Protein AF-A0ABD2H3G9-F1 (afdb_monomer)

Organism: Pagothenia borchgrevinki (NCBI:txid8213)

Sequence (251 aa):
MFLFGANADDAYHSEEEPPPFHENQEFDFGLDNKSIRRAFIRKVFLVLTAQLMVTFAFVAVFTFVKEVKVFVMVNTWTYLVSYVIFFVSLCVISCCGSVRRRHPWNLVALSVLTLSMSYMVGMIASFHDTDTVVMAVGITAVVCFTVVIFSMQTKYDFTSCYGVLFVCLIVLLIFGILCIFIRDRILHIVYAGLGALLFTCFLAVDTQLLLGNKELSLSPEEYIFAALNLYMDIINIFLYILAIIGRARGS

Secondary structure (DSSP, 8-state):
----------------PPPP-THHHHHHHHHHHHHHHHHHHHHHHHHHHHHHHHHHHHHHHHHH-HHHHHHHHH-THHHHHHHHHHHHHHHHHHH-HHHHHSTTHHHHHHHHHHHHHHHHHHHHHHTS-HHHHHHHHHHHHHHHHHHHHHHHH--S--GGGHHHHHHHHHHHHHHHHHHHH---HHHHHHHHHHHHHHHHHHHHHHHHHHHT-SSS---GGGHHHHHHHHHHHHHHHHHHHHHHHHHHHT-

Mean predicted aligned error: 8.1 Å

Nearest PDB structures (foldseek):
  4pgr-assembly1_A  TM=7.492E-01  e=1.504E-06  Bacillus subtilis subsp. subtilis str. 168
  6nq8-assembly2_B  TM=8.151E-01  e=6.913E-06  Bacillus subtilis subsp. subtilis str. 168
  6nq9-assembly3_C  TM=7.962E-01  e=1.296E-05  Bacillus subtilis subsp. subtilis str. 168
  4pgw-assembly1_A  TM=7.927E-01  e=1.855E-05  Bacillus subtilis subsp. subtilis str. 168
  1dow-assembly1_A  TM=2.367E-01  e=6.052E+00  Mus musculus

Structure (mmCIF, N/CA/C/O backbone):
data_AF-A0ABD2H3G9-F1
#
_entry.id   AF-A0ABD2H3G9-F1
#
loop_
_atom_site.group_PDB
_atom_site.id
_atom_site.type_symbol
_atom_site.label_atom_id
_atom_site.label_alt_id
_atom_site.label_comp_id
_atom_site.label_asym_id
_atom_site.label_entity_id
_atom_site.label_seq_id
_atom_site.pdbx_PDB_ins_code
_atom_site.Cartn_x
_atom_site.Cartn_y
_atom_site.Cartn_z
_atom_site.occupancy
_atom_site.B_iso_or_equiv
_atom_site.auth_seq_id
_atom_site.auth_comp_id
_atom_site.auth_asym_id
_atom_site.auth_atom_id
_atom_site.pdbx_PDB_model_num
ATOM 1 N N . MET A 1 1 ? 60.130 -3.703 -79.123 1.00 38.03 1 MET A N 1
ATOM 2 C CA . MET A 1 1 ? 60.453 -2.305 -78.778 1.00 38.03 1 MET A CA 1
ATOM 3 C C . MET A 1 1 ? 59.145 -1.520 -78.806 1.00 38.03 1 MET A C 1
ATOM 5 O O . MET A 1 1 ? 58.673 -1.276 -79.900 1.00 38.03 1 MET A O 1
ATOM 9 N N . PHE A 1 2 ? 58.591 -1.255 -77.609 1.00 37.12 2 PHE A N 1
ATOM 10 C CA . PHE A 1 2 ? 57.508 -0.322 -77.212 1.00 37.12 2 PHE A CA 1
ATOM 11 C C . PHE A 1 2 ? 56.132 -0.371 -77.915 1.00 37.12 2 PHE A C 1
ATOM 13 O O . PHE A 1 2 ? 56.071 -0.523 -79.122 1.00 37.12 2 PHE A O 1
ATOM 20 N N . LEU A 1 3 ? 54.971 -0.120 -77.296 1.00 38.75 3 LEU A N 1
ATOM 21 C CA . LEU A 1 3 ? 54.350 -0.257 -75.959 1.00 38.75 3 LEU A CA 1
ATOM 22 C C . LEU A 1 3 ? 52.853 0.108 -76.203 1.00 38.75 3 LEU A C 1
ATOM 24 O O . LEU A 1 3 ? 52.588 1.047 -76.941 1.00 38.75 3 LEU A O 1
ATOM 28 N N . PHE A 1 4 ? 51.933 -0.643 -75.587 1.00 41.59 4 PHE A N 1
ATOM 29 C CA . PHE A 1 4 ? 50.599 -0.301 -75.041 1.00 41.59 4 PHE A CA 1
ATOM 30 C C . PHE A 1 4 ? 49.687 0.799 -75.631 1.00 41.59 4 PHE A C 1
ATOM 32 O O . PHE A 1 4 ? 50.067 1.956 -75.771 1.00 41.59 4 PHE A O 1
ATOM 39 N N . GLY A 1 5 ? 48.396 0.445 -75.731 1.00 36.72 5 GLY A N 1
AT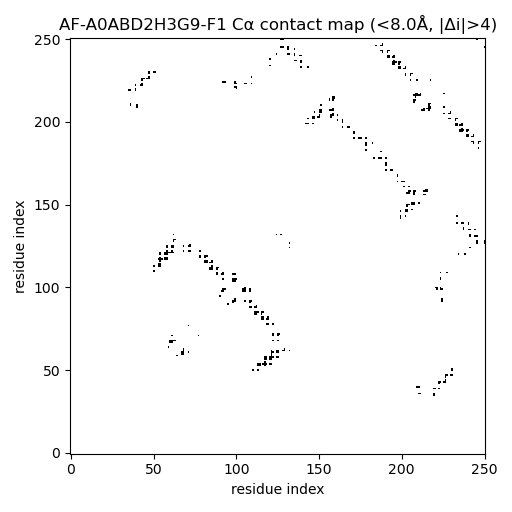OM 40 C CA . GLY A 1 5 ? 47.265 1.375 -75.812 1.00 36.72 5 GLY A CA 1
ATOM 41 C C . GLY A 1 5 ? 45.897 0.677 -75.828 1.00 36.72 5 GLY A C 1
ATOM 42 O O . GLY A 1 5 ? 45.192 0.755 -76.825 1.00 36.72 5 GLY A O 1
ATOM 43 N N . ALA A 1 6 ? 45.552 -0.033 -74.747 1.00 44.03 6 ALA A N 1
ATOM 44 C CA . ALA A 1 6 ? 44.170 -0.380 -74.366 1.00 44.03 6 ALA A CA 1
ATOM 45 C C . ALA A 1 6 ? 43.431 0.925 -73.954 1.00 44.03 6 ALA A C 1
ATOM 47 O O . ALA A 1 6 ? 44.106 1.872 -73.564 1.00 44.03 6 ALA A O 1
ATOM 48 N N . ASN A 1 7 ? 42.116 1.147 -73.990 1.00 38.75 7 ASN A N 1
ATOM 49 C CA . ASN A 1 7 ? 40.925 0.320 -73.827 1.00 38.75 7 ASN A CA 1
ATOM 50 C C . ASN A 1 7 ? 39.738 1.139 -74.381 1.00 38.75 7 ASN A C 1
ATOM 52 O O . ASN A 1 7 ? 39.592 2.313 -74.034 1.00 38.75 7 ASN A O 1
ATOM 56 N N . ALA A 1 8 ? 38.871 0.520 -75.167 1.00 46.75 8 ALA A N 1
ATOM 57 C CA . ALA A 1 8 ? 37.463 0.882 -75.270 1.00 46.75 8 ALA A CA 1
ATOM 58 C C . ALA A 1 8 ? 36.698 -0.432 -75.101 1.00 46.75 8 ALA A C 1
ATOM 60 O O . ALA A 1 8 ? 37.205 -1.458 -75.543 1.00 46.75 8 ALA A O 1
ATOM 61 N N . ASP A 1 9 ? 35.536 -0.364 -74.461 1.00 47.84 9 ASP A N 1
ATOM 62 C CA . ASP A 1 9 ? 34.671 -1.481 -74.057 1.00 47.84 9 ASP A CA 1
ATOM 63 C C . ASP A 1 9 ? 34.947 -1.960 -72.628 1.00 47.84 9 ASP A C 1
ATOM 65 O O . ASP A 1 9 ? 35.841 -2.754 -72.384 1.00 47.84 9 ASP A O 1
ATOM 69 N N . ASP A 1 10 ? 34.196 -1.390 -71.681 1.00 43.94 10 ASP A N 1
ATOM 70 C CA . ASP A 1 10 ? 33.619 -2.103 -70.529 1.00 43.94 10 ASP A CA 1
ATOM 71 C C . ASP A 1 10 ? 32.674 -1.141 -69.788 1.00 43.94 10 ASP A C 1
ATOM 73 O O . ASP A 1 10 ? 32.915 -0.659 -68.682 1.00 43.94 10 ASP A O 1
ATOM 77 N N . ALA A 1 11 ? 31.572 -0.809 -70.457 1.00 49.53 11 ALA A N 1
ATOM 78 C CA . ALA A 1 11 ? 30.348 -0.405 -69.786 1.00 49.53 11 ALA A CA 1
ATOM 79 C C . ALA A 1 11 ? 29.412 -1.613 -69.866 1.00 49.53 11 ALA A C 1
ATOM 81 O O . ALA A 1 11 ? 29.065 -1.984 -70.980 1.00 49.53 11 ALA A O 1
ATOM 82 N N . TYR A 1 12 ? 29.087 -2.232 -68.724 1.00 41.94 12 TYR A N 1
ATOM 83 C CA . TYR A 1 12 ? 27.817 -2.888 -68.351 1.00 41.94 12 TYR A CA 1
ATOM 84 C C . TYR A 1 12 ? 28.027 -3.986 -67.281 1.00 41.94 12 TYR A C 1
ATOM 86 O O . TYR A 1 12 ? 28.853 -4.877 -67.437 1.00 41.94 12 TYR A O 1
ATOM 94 N N . HIS A 1 13 ? 27.180 -3.922 -66.243 1.00 45.78 13 HIS A N 1
ATOM 95 C CA . HIS A 1 13 ? 26.894 -4.926 -65.201 1.00 45.78 13 HIS A CA 1
ATOM 96 C C . HIS A 1 13 ? 27.845 -5.057 -64.000 1.00 45.78 13 HIS A C 1
ATOM 98 O O . HIS A 1 13 ? 28.446 -6.099 -63.763 1.00 45.78 13 HIS A O 1
ATOM 104 N N . SER A 1 14 ? 27.823 -4.042 -63.134 1.00 50.06 14 SER A N 1
ATOM 105 C CA . SER A 1 14 ? 27.859 -4.299 -61.690 1.00 50.06 14 SER A CA 1
ATOM 106 C C . SER A 1 14 ? 26.416 -4.535 -61.239 1.00 50.06 14 SER A C 1
ATOM 108 O O . SER A 1 14 ? 25.642 -3.583 -61.149 1.00 50.06 14 SER A O 1
ATOM 110 N N . GLU A 1 15 ? 26.014 -5.789 -61.033 1.00 50.41 15 GLU A N 1
ATOM 111 C CA . GLU A 1 15 ? 24.811 -6.087 -60.254 1.00 50.41 15 GLU A CA 1
ATOM 112 C C . GLU A 1 15 ? 25.069 -5.594 -58.826 1.00 50.41 15 GLU A C 1
ATOM 114 O O . GLU A 1 15 ? 25.823 -6.200 -58.066 1.00 50.41 15 GLU A O 1
ATOM 119 N N . GLU A 1 16 ? 24.507 -4.436 -58.483 1.00 56.69 16 GLU A N 1
ATOM 120 C CA . GLU A 1 16 ? 24.356 -4.030 -57.092 1.00 56.69 16 GLU A CA 1
ATOM 121 C C . GLU A 1 16 ? 23.443 -5.066 -56.427 1.00 56.69 16 GLU A C 1
ATOM 123 O O . GLU A 1 16 ? 22.232 -5.078 -56.657 1.00 56.69 16 GLU A O 1
ATOM 128 N N . GLU A 1 17 ? 24.017 -5.970 -55.626 1.00 58.03 17 GLU A N 1
ATOM 129 C CA . GLU A 1 17 ? 23.224 -6.711 -54.648 1.00 58.03 17 GLU A CA 1
ATOM 130 C C . GLU A 1 17 ? 22.436 -5.675 -53.831 1.00 58.03 17 GLU A C 1
ATOM 132 O O . GLU A 1 17 ? 23.044 -4.747 -53.280 1.00 58.03 17 GLU A O 1
ATOM 137 N N . PRO A 1 18 ? 21.094 -5.772 -53.758 1.00 61.62 18 PRO A N 1
ATOM 138 C CA . PRO A 1 18 ? 20.337 -4.871 -52.912 1.00 61.62 18 PRO A CA 1
ATOM 139 C C . PRO A 1 18 ? 20.868 -5.018 -51.480 1.00 61.62 18 PRO A C 1
ATOM 141 O O . PRO A 1 18 ? 21.107 -6.148 -51.038 1.00 61.62 18 PRO A O 1
ATOM 144 N N . PRO A 1 19 ? 21.081 -3.906 -50.752 1.00 62.28 19 PRO A N 1
ATOM 145 C CA . PRO A 1 19 ? 21.619 -3.965 -49.403 1.00 62.28 19 PRO A CA 1
ATOM 146 C C . PRO A 1 19 ? 20.778 -4.934 -48.558 1.00 62.28 19 PRO A C 1
ATOM 148 O O . PRO A 1 19 ? 19.549 -4.955 -48.702 1.00 62.28 19 PRO A O 1
ATOM 151 N N . PRO A 1 20 ? 21.405 -5.753 -47.694 1.00 60.91 20 PRO A N 1
ATOM 152 C CA . PRO A 1 20 ? 20.680 -6.718 -46.884 1.00 60.91 20 PRO A CA 1
ATOM 153 C C . PRO A 1 20 ? 19.583 -5.994 -46.098 1.00 60.91 20 PRO A C 1
ATOM 155 O O . PRO A 1 20 ? 19.830 -4.963 -45.472 1.00 60.91 20 PRO A O 1
ATOM 158 N N . PHE A 1 21 ? 18.357 -6.520 -46.165 1.00 57.00 21 PHE A N 1
ATOM 159 C CA . PHE A 1 21 ? 17.180 -5.994 -45.471 1.00 57.00 21 PHE A CA 1
ATOM 160 C C . PHE A 1 21 ? 17.414 -5.971 -43.945 1.00 57.00 21 PHE A C 1
ATOM 162 O O . PHE A 1 21 ? 17.072 -6.912 -43.230 1.00 57.00 21 PHE A O 1
ATOM 169 N N . HIS A 1 22 ? 17.977 -4.876 -43.431 1.00 58.19 22 HIS A N 1
ATOM 170 C CA . HIS A 1 22 ? 18.183 -4.617 -41.999 1.00 58.19 22 HIS A CA 1
ATOM 171 C C . HIS A 1 22 ? 16.899 -4.184 -41.262 1.00 58.19 22 HIS A C 1
ATOM 173 O O . HIS A 1 22 ? 16.928 -3.923 -40.063 1.00 58.19 22 HIS A O 1
ATOM 179 N N . GLU A 1 23 ? 15.755 -4.151 -41.946 1.00 58.56 23 GLU A N 1
ATOM 180 C CA . GLU A 1 23 ? 14.481 -3.673 -41.394 1.00 58.56 23 GLU A CA 1
ATOM 181 C C . GLU A 1 23 ? 13.829 -4.679 -40.423 1.00 58.56 23 GLU A C 1
ATOM 183 O O . GLU A 1 23 ? 13.136 -4.300 -39.479 1.00 58.56 23 GLU A O 1
ATOM 188 N N . ASN A 1 24 ? 14.109 -5.977 -40.589 1.00 58.91 24 ASN A N 1
ATOM 189 C CA . ASN A 1 24 ? 13.500 -7.024 -39.763 1.00 58.91 24 ASN A CA 1
ATOM 190 C C . ASN A 1 24 ? 14.123 -7.130 -38.366 1.00 58.91 24 ASN A C 1
ATOM 192 O O . ASN A 1 24 ? 13.431 -7.510 -37.428 1.00 58.91 24 ASN A O 1
ATOM 196 N N . GLN A 1 25 ? 15.404 -6.788 -38.200 1.00 61.34 25 GLN A N 1
ATOM 197 C CA . GLN A 1 25 ? 16.105 -6.971 -36.926 1.00 61.34 25 GLN A CA 1
ATOM 198 C C . GLN A 1 25 ? 15.723 -5.899 -35.893 1.00 61.34 25 GLN A C 1
ATOM 200 O O . GLN A 1 25 ? 15.516 -6.225 -34.726 1.00 61.34 25 GLN A O 1
ATOM 205 N N . GLU A 1 26 ? 15.562 -4.637 -36.309 1.00 65.44 26 GLU A N 1
ATOM 206 C CA . GLU A 1 26 ? 15.063 -3.569 -35.428 1.00 65.44 26 GLU A CA 1
ATOM 207 C C . GLU A 1 26 ? 13.576 -3.746 -35.093 1.00 65.44 26 GLU A C 1
ATOM 209 O O . GLU A 1 26 ? 13.160 -3.528 -33.950 1.00 65.44 26 GLU A O 1
ATOM 214 N N . PHE A 1 27 ? 12.770 -4.188 -36.065 1.00 68.50 27 PHE A N 1
ATOM 215 C CA . PHE A 1 27 ? 11.351 -4.463 -35.852 1.00 68.50 27 PHE A CA 1
ATOM 216 C C . PHE A 1 27 ? 11.132 -5.651 -34.904 1.00 68.50 27 PHE A C 1
ATOM 218 O O . PHE A 1 27 ? 10.361 -5.530 -33.950 1.00 68.50 27 PHE A O 1
ATOM 225 N N . ASP A 1 28 ? 11.847 -6.762 -35.103 1.00 70.38 28 ASP A N 1
ATOM 226 C CA . ASP A 1 28 ? 11.783 -7.947 -34.239 1.00 70.38 28 ASP A CA 1
ATOM 227 C C . ASP A 1 28 ? 12.246 -7.624 -32.809 1.00 70.38 28 ASP A C 1
ATOM 229 O O . ASP A 1 28 ? 11.537 -7.904 -31.838 1.00 70.38 28 ASP A O 1
ATOM 233 N N . PHE A 1 29 ? 13.348 -6.878 -32.666 1.00 68.88 29 PHE A N 1
ATOM 234 C CA . PHE A 1 29 ? 13.833 -6.406 -31.366 1.00 68.88 29 PHE A CA 1
ATOM 235 C C . PHE A 1 29 ? 12.822 -5.485 -30.654 1.00 68.88 29 PHE A C 1
ATOM 237 O O . PHE A 1 29 ? 12.604 -5.581 -29.442 1.00 68.88 29 PHE A O 1
ATOM 244 N N . GLY A 1 30 ? 12.150 -4.595 -31.388 1.00 72.25 30 GLY A N 1
ATOM 245 C CA . GLY A 1 30 ? 11.107 -3.721 -30.843 1.00 72.25 30 GLY A CA 1
ATOM 246 C C . GLY A 1 30 ? 9.837 -4.469 -30.416 1.00 72.25 30 GLY A C 1
ATOM 247 O O . GLY A 1 30 ? 9.193 -4.096 -29.425 1.00 72.25 30 GLY A O 1
ATOM 248 N N . LEU A 1 31 ? 9.461 -5.525 -31.139 1.00 74.12 31 LEU A N 1
ATOM 249 C CA . LEU A 1 31 ? 8.321 -6.377 -30.802 1.00 74.12 31 LEU A CA 1
ATOM 250 C C . LEU A 1 31 ? 8.602 -7.259 -29.586 1.00 74.12 31 LEU A C 1
ATOM 252 O O . LEU A 1 31 ? 7.728 -7.365 -28.715 1.00 74.12 31 LEU A O 1
ATOM 256 N N . ASP A 1 32 ? 9.803 -7.829 -29.493 1.00 77.56 32 ASP A N 1
ATOM 257 C CA . ASP A 1 32 ? 10.203 -8.682 -28.378 1.00 77.56 32 ASP A CA 1
ATOM 258 C C . ASP A 1 32 ? 10.218 -7.898 -27.059 1.00 77.56 32 ASP A C 1
ATOM 260 O O . ASP A 1 32 ? 9.547 -8.276 -26.096 1.00 77.56 32 ASP A O 1
ATOM 264 N N . ASN A 1 33 ? 10.803 -6.697 -27.058 1.00 82.94 33 ASN A N 1
ATOM 265 C CA . ASN A 1 33 ? 10.801 -5.800 -25.897 1.00 82.94 33 ASN A CA 1
ATOM 266 C C . ASN A 1 33 ? 9.384 -5.465 -25.395 1.00 82.94 33 ASN A C 1
ATOM 268 O O . ASN A 1 33 ? 9.109 -5.480 -24.188 1.00 82.94 33 ASN A O 1
ATOM 272 N N . LYS A 1 34 ? 8.438 -5.204 -26.309 1.00 85.44 34 LYS A N 1
ATOM 273 C CA . LYS A 1 34 ? 7.026 -4.977 -25.951 1.00 85.44 34 LYS A CA 1
ATOM 274 C C . LYS A 1 34 ? 6.368 -6.248 -25.415 1.00 85.44 34 LYS A C 1
ATOM 276 O O . LYS A 1 34 ? 5.531 -6.168 -24.512 1.00 85.44 34 LYS A O 1
ATOM 281 N N . SER A 1 35 ? 6.704 -7.412 -25.964 1.00 89.00 35 SER A N 1
ATOM 282 C CA . SER A 1 35 ? 6.177 -8.705 -25.525 1.00 89.00 35 SER A CA 1
ATOM 283 C C . SER A 1 35 ? 6.625 -9.038 -24.096 1.00 89.00 35 SER A C 1
ATOM 285 O O . SER A 1 35 ? 5.776 -9.315 -23.240 1.00 89.00 35 SER A O 1
ATOM 287 N N . ILE A 1 36 ? 7.917 -8.858 -23.810 1.00 90.12 36 ILE A N 1
ATOM 288 C CA . ILE A 1 36 ? 8.545 -9.050 -22.501 1.00 90.12 36 ILE A CA 1
ATOM 289 C C . ILE A 1 36 ? 7.916 -8.105 -21.477 1.00 90.12 36 ILE A C 1
ATOM 291 O O . ILE A 1 36 ? 7.502 -8.542 -20.401 1.00 90.12 36 ILE A O 1
ATOM 295 N N . ARG A 1 37 ? 7.749 -6.821 -21.823 1.00 91.44 37 ARG A N 1
ATOM 296 C CA . ARG A 1 37 ? 7.106 -5.831 -20.944 1.00 91.44 37 ARG A CA 1
ATOM 297 C C . ARG A 1 37 ? 5.664 -6.213 -20.607 1.00 91.44 37 ARG A C 1
ATOM 299 O O . ARG A 1 37 ? 5.274 -6.146 -19.445 1.00 91.44 37 ARG A O 1
ATOM 306 N N . ARG A 1 38 ? 4.866 -6.662 -21.582 1.00 90.88 38 ARG A N 1
ATOM 307 C CA . ARG A 1 38 ? 3.486 -7.127 -21.332 1.00 90.88 38 ARG A CA 1
ATOM 308 C C . ARG A 1 38 ? 3.446 -8.358 -20.427 1.00 90.88 38 ARG A C 1
ATOM 310 O O . ARG A 1 38 ? 2.585 -8.434 -19.550 1.00 90.88 38 ARG A O 1
ATOM 317 N N . ALA A 1 39 ? 4.358 -9.309 -20.624 1.00 92.44 39 ALA A N 1
ATOM 318 C CA . ALA A 1 39 ? 4.468 -10.493 -19.774 1.00 92.44 39 ALA A CA 1
ATOM 319 C C . ALA A 1 39 ? 4.849 -10.118 -18.333 1.00 92.44 39 ALA A C 1
ATOM 321 O O . ALA A 1 39 ? 4.235 -10.610 -17.386 1.00 92.44 39 ALA A O 1
ATOM 322 N N . PHE A 1 40 ? 5.793 -9.190 -18.173 1.00 93.06 40 PHE A N 1
ATOM 323 C CA . PHE A 1 40 ? 6.177 -8.608 -16.891 1.00 93.06 40 PHE A CA 1
ATOM 324 C C . PHE A 1 40 ? 4.996 -7.939 -16.181 1.00 93.06 40 PHE A C 1
ATOM 326 O O . PHE A 1 40 ? 4.679 -8.319 -15.056 1.00 93.06 40 PHE A O 1
ATOM 333 N N . ILE A 1 41 ? 4.289 -7.024 -16.854 1.00 94.38 41 ILE A N 1
ATOM 334 C CA . ILE A 1 41 ? 3.115 -6.327 -16.305 1.00 94.38 41 ILE A CA 1
ATOM 335 C C . ILE A 1 41 ? 2.056 -7.332 -15.842 1.00 94.38 41 ILE A C 1
ATOM 337 O O . ILE A 1 41 ? 1.580 -7.262 -14.709 1.00 94.38 41 ILE A O 1
ATOM 341 N N . ARG A 1 42 ? 1.722 -8.316 -16.688 1.00 94.44 42 ARG A N 1
ATOM 342 C CA . ARG A 1 42 ? 0.758 -9.370 -16.345 1.00 94.44 42 ARG A CA 1
ATOM 343 C C . ARG A 1 42 ? 1.195 -10.143 -15.103 1.00 94.44 42 ARG A C 1
ATOM 345 O O . ARG A 1 42 ? 0.376 -10.403 -14.228 1.00 94.44 42 ARG A O 1
ATOM 352 N N . LYS A 1 43 ? 2.476 -10.506 -15.020 1.00 94.62 43 LYS A N 1
ATOM 353 C CA . LYS A 1 43 ? 3.034 -11.240 -13.881 1.00 94.62 43 LYS A CA 1
ATOM 354 C C . LYS A 1 43 ? 2.952 -10.427 -12.589 1.00 94.62 43 LYS A C 1
ATOM 356 O O . LYS A 1 43 ? 2.560 -10.981 -11.569 1.00 94.62 43 LYS A O 1
ATOM 361 N N . VAL A 1 44 ? 3.273 -9.134 -12.635 1.00 96.50 44 VAL A N 1
ATOM 362 C CA . VAL A 1 44 ? 3.185 -8.232 -11.475 1.00 96.50 44 VAL A CA 1
ATOM 363 C C . VAL A 1 44 ? 1.746 -8.107 -10.990 1.00 96.50 44 VAL A C 1
ATOM 365 O O . VAL A 1 44 ? 1.499 -8.334 -9.810 1.00 96.50 44 VAL A O 1
ATOM 368 N N . PHE A 1 45 ? 0.787 -7.840 -11.882 1.00 96.12 45 PHE A N 1
ATOM 369 C CA . PHE A 1 45 ? -0.621 -7.738 -11.490 1.00 96.12 45 PHE A CA 1
ATOM 370 C C . PHE A 1 45 ? -1.185 -9.056 -10.953 1.00 96.12 45 PHE A C 1
ATOM 372 O O . PHE A 1 45 ? -1.925 -9.028 -9.979 1.00 96.12 45 PHE A O 1
ATOM 379 N N . LEU A 1 46 ? -0.802 -10.212 -11.509 1.00 96.88 46 LEU A N 1
ATOM 380 C CA . LEU A 1 46 ? -1.211 -11.514 -10.965 1.00 96.88 46 LEU A CA 1
ATOM 381 C C . LEU A 1 46 ? -0.706 -11.728 -9.534 1.00 96.88 46 LEU A C 1
ATOM 383 O O . LEU A 1 46 ? -1.466 -12.164 -8.670 1.00 96.88 46 LEU A O 1
ATOM 387 N N . VAL A 1 47 ? 0.566 -11.409 -9.282 1.00 96.81 47 VAL A N 1
ATOM 388 C CA . VAL A 1 47 ? 1.155 -11.490 -7.940 1.00 96.81 47 VAL A CA 1
ATOM 389 C C . VAL A 1 47 ? 0.455 -10.512 -6.997 1.00 96.81 47 VAL A C 1
ATOM 391 O O . VAL A 1 47 ? 0.002 -10.927 -5.936 1.00 96.81 47 VAL A O 1
ATOM 394 N N . LEU A 1 48 ? 0.282 -9.257 -7.412 1.00 97.88 48 LEU A N 1
ATOM 395 C CA . LEU A 1 48 ? -0.407 -8.226 -6.639 1.00 97.88 48 LEU A CA 1
ATOM 396 C C . LEU A 1 48 ? -1.835 -8.645 -6.268 1.00 97.88 48 LEU A C 1
ATOM 398 O O . LEU A 1 48 ? -2.221 -8.558 -5.106 1.00 97.88 48 LEU A O 1
ATOM 402 N N . THR A 1 49 ? -2.619 -9.145 -7.227 1.00 97.75 49 THR A N 1
ATOM 403 C CA . THR A 1 49 ? -3.977 -9.636 -6.965 1.00 97.75 49 THR A CA 1
ATOM 404 C C . THR A 1 49 ? -3.966 -10.780 -5.956 1.00 97.75 49 THR A C 1
ATOM 406 O O . THR A 1 49 ? -4.784 -10.776 -5.041 1.00 97.75 49 THR A O 1
ATOM 409 N N . ALA A 1 50 ? -3.028 -11.727 -6.059 1.00 98.19 50 ALA A N 1
ATOM 410 C CA . ALA A 1 50 ? -2.898 -12.794 -5.069 1.00 98.19 50 ALA A CA 1
ATOM 411 C C . ALA A 1 50 ? -2.579 -12.242 -3.668 1.00 98.19 50 ALA A C 1
ATOM 413 O O . ALA A 1 50 ? -3.187 -12.680 -2.692 1.00 98.19 50 ALA A O 1
ATOM 414 N N . GLN A 1 51 ? -1.687 -11.250 -3.562 1.00 98.44 51 GLN A N 1
ATOM 415 C CA . GLN A 1 51 ? -1.362 -10.607 -2.286 1.00 98.44 51 GLN A CA 1
ATOM 416 C C . GLN A 1 51 ? -2.584 -9.919 -1.670 1.00 98.44 51 GLN A C 1
ATOM 418 O O . GLN A 1 51 ? -2.913 -10.173 -0.513 1.00 98.44 51 GLN A O 1
ATOM 423 N N . LEU A 1 52 ? -3.305 -9.119 -2.459 1.00 98.31 52 LEU A N 1
ATOM 424 C CA . LEU A 1 52 ? -4.505 -8.413 -2.005 1.00 98.31 52 LEU A CA 1
ATOM 425 C C . LEU A 1 52 ? -5.633 -9.372 -1.613 1.00 98.31 52 LEU A C 1
ATOM 427 O O . LEU A 1 52 ? -6.330 -9.112 -0.637 1.00 98.31 52 LEU A O 1
ATOM 431 N N . MET A 1 53 ? -5.795 -10.496 -2.317 1.00 98.44 53 MET A N 1
ATOM 432 C CA . MET A 1 53 ? -6.769 -11.531 -1.954 1.00 98.44 53 MET A CA 1
ATOM 433 C C . MET A 1 53 ? -6.448 -12.171 -0.603 1.00 98.44 53 MET A C 1
ATOM 435 O O . MET A 1 53 ? -7.355 -12.383 0.203 1.00 98.44 53 MET A O 1
ATOM 439 N N . VAL A 1 54 ? -5.169 -12.445 -0.328 1.00 98.56 54 VAL A N 1
ATOM 440 C CA . VAL A 1 54 ? -4.733 -12.941 0.984 1.00 98.56 54 VAL A CA 1
ATOM 441 C C . VAL A 1 54 ? -5.040 -11.903 2.062 1.00 98.56 54 VAL A C 1
ATOM 443 O O . VAL A 1 54 ? -5.673 -12.238 3.060 1.00 98.56 54 VAL A O 1
ATOM 446 N N . THR A 1 55 ? -4.684 -10.635 1.856 1.00 98.56 55 THR A N 1
ATOM 447 C CA . THR A 1 55 ? -4.968 -9.577 2.838 1.00 98.56 55 THR A CA 1
ATOM 448 C C . THR A 1 55 ? -6.458 -9.391 3.071 1.00 98.56 55 THR A C 1
ATOM 450 O O . THR A 1 55 ? -6.893 -9.324 4.219 1.00 98.56 55 THR A O 1
ATOM 453 N N . PHE A 1 56 ? -7.255 -9.375 2.005 1.00 98.38 56 PHE A N 1
ATOM 454 C CA . PHE A 1 56 ? -8.706 -9.294 2.095 1.00 98.38 56 PHE A CA 1
ATOM 455 C C . PHE A 1 56 ? -9.285 -10.457 2.907 1.00 98.38 56 PHE A C 1
ATOM 457 O O . PHE A 1 56 ? -10.136 -10.226 3.760 1.00 98.38 56 PHE A O 1
ATOM 464 N N . ALA A 1 57 ? -8.794 -11.685 2.710 1.00 98.50 57 ALA A N 1
ATOM 465 C CA . ALA A 1 57 ? -9.226 -12.839 3.495 1.00 98.50 57 ALA A CA 1
ATOM 466 C C . ALA A 1 57 ? -8.900 -12.678 4.990 1.00 98.50 57 ALA A C 1
ATOM 468 O O . ALA A 1 57 ? -9.766 -12.926 5.828 1.00 98.50 57 ALA A O 1
ATOM 469 N N . PHE A 1 58 ? -7.695 -12.213 5.338 1.00 98.38 58 PHE A N 1
ATOM 470 C CA . PHE A 1 58 ? -7.329 -11.927 6.732 1.00 98.38 58 PHE A CA 1
ATOM 4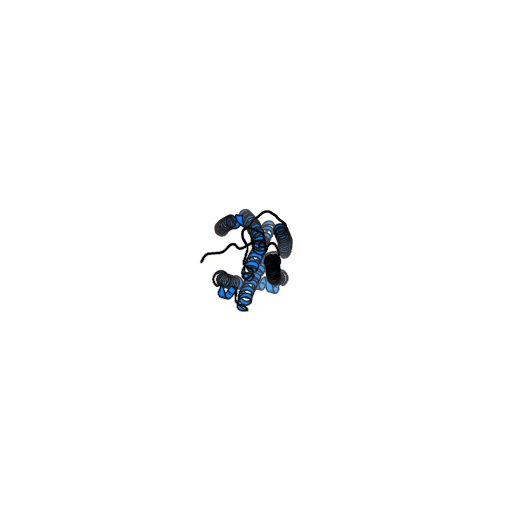71 C C . PHE A 1 58 ? -8.222 -10.847 7.348 1.00 98.38 58 PHE A C 1
ATOM 473 O O . PHE A 1 58 ? -8.782 -11.061 8.422 1.00 98.38 58 PHE A O 1
ATOM 480 N N . VAL A 1 59 ? -8.403 -9.719 6.656 1.00 98.38 59 VAL A N 1
ATOM 481 C CA . VAL A 1 59 ? -9.285 -8.630 7.101 1.00 98.38 59 VAL A CA 1
ATOM 482 C C . VAL A 1 59 ? -10.710 -9.144 7.290 1.00 98.38 59 VAL A C 1
ATOM 484 O O . VAL A 1 59 ? -11.294 -8.936 8.347 1.00 98.38 59 VAL A O 1
ATOM 487 N N . ALA A 1 60 ? -11.253 -9.891 6.328 1.00 97.88 60 ALA A N 1
ATOM 488 C CA . ALA A 1 60 ? -12.594 -10.454 6.423 1.00 97.88 60 ALA A CA 1
ATOM 489 C C . ALA A 1 60 ? -12.740 -11.387 7.636 1.00 97.88 60 ALA A C 1
ATOM 491 O O . ALA A 1 60 ? -13.669 -11.227 8.425 1.00 97.88 60 ALA A O 1
ATOM 492 N N . VAL A 1 61 ? -11.810 -12.324 7.838 1.00 98.19 61 VAL A N 1
ATOM 493 C CA . VAL A 1 61 ? -11.859 -13.236 8.990 1.00 98.19 61 VAL A CA 1
ATOM 494 C C . VAL A 1 61 ? -11.786 -12.455 10.306 1.00 98.19 61 VAL A C 1
ATOM 496 O O . VAL A 1 61 ? -12.597 -12.692 11.197 1.00 98.19 61 VAL A O 1
ATOM 499 N N . PHE A 1 62 ? -10.877 -11.488 10.424 1.00 97.25 62 PHE A N 1
ATOM 500 C CA . PHE A 1 62 ? -10.660 -10.737 11.666 1.00 97.25 62 PHE A CA 1
ATOM 501 C C . PHE A 1 62 ? -11.798 -9.750 11.956 1.00 97.25 62 PHE A C 1
ATOM 503 O O . PHE A 1 62 ? -12.041 -9.407 13.111 1.00 97.25 62 PHE A O 1
ATOM 510 N N . THR A 1 63 ? -12.515 -9.299 10.926 1.00 95.75 63 THR A N 1
ATOM 511 C CA . T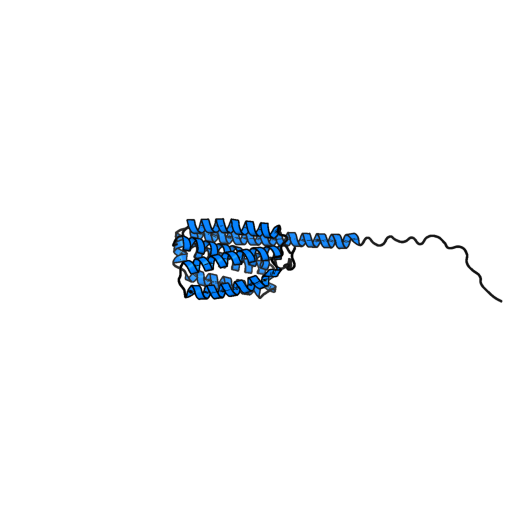HR A 1 63 ? -13.654 -8.389 11.064 1.00 95.75 63 THR A CA 1
ATOM 512 C C . THR A 1 63 ? -14.975 -9.125 11.304 1.00 95.75 63 THR A C 1
ATOM 514 O O . THR A 1 63 ? -15.774 -8.662 12.120 1.00 95.75 63 THR A O 1
ATOM 517 N N . PHE A 1 64 ? -15.234 -10.246 10.621 1.00 96.25 64 PHE A N 1
ATOM 518 C CA . PHE A 1 64 ? -16.535 -10.933 10.663 1.00 96.25 64 PHE A CA 1
ATOM 519 C C . PHE A 1 64 ? -16.596 -12.099 11.659 1.00 96.25 64 PHE A C 1
ATOM 521 O O . PHE A 1 64 ? -17.679 -12.415 12.156 1.00 96.25 64 PHE A O 1
ATOM 528 N N . VAL A 1 65 ? -15.467 -12.732 11.997 1.00 97.56 65 VAL A N 1
ATOM 529 C CA . VAL A 1 65 ? -15.435 -13.845 12.958 1.00 97.56 65 VAL A CA 1
ATOM 530 C C . VAL A 1 65 ? -15.132 -13.309 14.354 1.00 97.56 65 VAL A C 1
ATOM 532 O O . VAL A 1 65 ? -13.990 -12.990 14.677 1.00 97.56 65 VAL A O 1
ATOM 535 N N . LYS A 1 66 ? -16.164 -13.240 15.206 1.00 94.94 66 LYS A N 1
ATOM 536 C CA . LYS A 1 66 ? -16.074 -12.666 16.563 1.00 94.94 66 LYS A CA 1
ATOM 537 C C . LYS A 1 66 ? -14.965 -13.289 17.414 1.00 94.94 66 LYS A C 1
ATOM 539 O O . LYS A 1 66 ? -14.218 -12.554 18.048 1.00 94.94 66 LYS A O 1
ATOM 544 N N . GLU A 1 67 ? -14.826 -14.613 17.380 1.00 96.25 67 GLU A N 1
ATOM 545 C CA . GLU A 1 67 ? -13.800 -15.321 18.159 1.00 96.25 67 GLU A CA 1
ATOM 546 C C . GLU A 1 67 ? -12.381 -14.912 17.750 1.00 96.25 67 GLU A C 1
ATOM 548 O O . GLU A 1 67 ? -11.533 -14.652 18.600 1.00 96.25 67 GLU A O 1
ATOM 553 N N . VAL A 1 68 ? -12.136 -14.776 16.441 1.00 96.00 68 VAL A N 1
ATOM 554 C CA . VAL A 1 68 ? -10.837 -14.325 15.925 1.00 96.00 68 VAL A CA 1
ATOM 555 C C . VAL A 1 68 ? -10.606 -12.862 16.289 1.00 96.00 68 VAL A C 1
ATOM 557 O O . VAL A 1 68 ? -9.534 -12.535 16.789 1.00 96.00 68 VAL A O 1
ATOM 560 N N . LYS A 1 69 ? -11.620 -12.002 16.112 1.00 95.12 69 LYS A N 1
ATOM 561 C CA . LYS A 1 69 ? -11.574 -10.579 16.482 1.00 95.12 69 LYS A CA 1
ATOM 562 C C . LYS A 1 69 ? -11.143 -10.394 17.939 1.00 95.12 69 LYS A C 1
ATOM 564 O O . LYS A 1 69 ? -10.189 -9.675 18.220 1.00 95.12 69 LYS A O 1
ATOM 569 N N . VAL A 1 70 ? -11.809 -11.082 18.867 1.00 95.69 70 VAL A N 1
ATOM 570 C CA . VAL A 1 70 ? -11.499 -11.001 20.303 1.00 95.69 70 VAL A CA 1
ATOM 571 C C . VAL A 1 70 ? -10.116 -11.578 20.598 1.00 95.69 70 VAL A C 1
ATOM 573 O O . VAL A 1 70 ? -9.340 -10.956 21.323 1.00 95.69 70 VAL A O 1
ATOM 576 N N . PHE A 1 71 ? -9.768 -12.725 20.007 1.00 95.56 71 PHE A N 1
ATOM 577 C CA . PHE A 1 71 ? -8.463 -13.352 20.205 1.00 95.56 71 PHE A CA 1
ATOM 578 C C . PHE A 1 71 ? -7.307 -12.405 19.862 1.00 95.56 71 PHE A C 1
ATOM 580 O O . PHE A 1 71 ? -6.378 -12.269 20.662 1.00 95.56 71 PHE A O 1
ATOM 587 N N . VAL A 1 72 ? -7.362 -11.731 18.710 1.00 95.31 72 VAL A N 1
ATOM 588 C CA . VAL A 1 72 ? -6.262 -10.868 18.249 1.00 95.31 72 VAL A CA 1
ATOM 589 C C . VAL A 1 72 ? -6.189 -9.539 18.999 1.00 95.31 72 VAL A C 1
ATOM 591 O O . VAL A 1 72 ? -5.086 -9.050 19.233 1.00 95.31 72 VAL A O 1
ATOM 594 N N . MET A 1 73 ? -7.329 -9.002 19.451 1.00 94.19 73 MET A N 1
ATOM 595 C CA . MET A 1 73 ? -7.371 -7.806 20.302 1.00 94.19 73 MET A CA 1
ATOM 596 C C . MET A 1 73 ? -6.781 -8.061 21.697 1.00 94.19 73 MET A C 1
ATOM 598 O O . MET A 1 73 ? -6.173 -7.164 22.275 1.00 94.19 73 MET A O 1
ATOM 602 N N . VAL A 1 74 ? -6.947 -9.272 22.243 1.00 96.00 74 VAL A N 1
ATOM 603 C CA . VAL A 1 74 ? -6.355 -9.669 23.535 1.00 96.00 74 VAL A CA 1
ATOM 604 C C . VAL A 1 74 ? -4.870 -10.009 23.382 1.00 96.00 74 VAL A C 1
ATOM 606 O O . VAL A 1 74 ? -4.053 -9.660 24.233 1.00 96.00 74 VAL A O 1
ATOM 609 N N . ASN A 1 75 ? -4.494 -10.678 22.290 1.00 95.44 75 ASN A N 1
ATOM 610 C CA . ASN A 1 75 ? -3.133 -11.155 22.048 1.00 95.44 75 ASN A CA 1
ATOM 611 C C . ASN A 1 75 ? -2.311 -10.179 21.196 1.00 95.44 75 ASN A C 1
ATOM 613 O O . ASN A 1 75 ? -1.700 -10.572 20.199 1.00 95.44 75 ASN A O 1
ATOM 617 N N . THR A 1 76 ? -2.227 -8.912 21.606 1.00 92.69 76 THR A N 1
ATOM 618 C CA . THR A 1 76 ? -1.528 -7.849 20.856 1.00 92.69 76 TH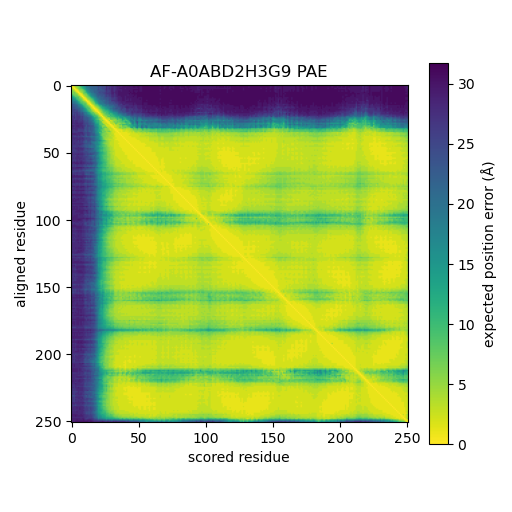R A CA 1
ATOM 619 C C . THR A 1 76 ? -0.043 -8.150 20.600 1.00 92.69 76 THR A C 1
ATOM 621 O O . THR A 1 76 ? 0.538 -7.634 19.650 1.00 92.69 76 THR A O 1
ATOM 624 N N . TRP A 1 77 ? 0.589 -9.036 21.379 1.00 94.81 77 TRP A N 1
ATOM 625 C CA . TRP A 1 77 ? 1.967 -9.489 21.134 1.00 94.81 77 TRP A CA 1
ATOM 626 C C . TRP A 1 77 ? 2.151 -10.117 19.740 1.00 94.81 77 TRP A C 1
ATOM 628 O O . TRP A 1 77 ? 3.216 -9.991 19.135 1.00 94.81 77 TRP A O 1
ATOM 638 N N . THR A 1 78 ? 1.102 -10.737 19.192 1.00 94.69 78 THR A N 1
ATOM 639 C CA . THR A 1 78 ? 1.116 -11.335 17.848 1.00 94.69 78 THR A CA 1
ATOM 640 C C . THR A 1 78 ? 1.297 -10.294 16.742 1.00 94.69 78 THR A C 1
ATOM 642 O O . THR A 1 78 ? 1.921 -10.580 15.717 1.00 94.69 78 THR A O 1
ATOM 645 N N . TYR A 1 79 ? 0.813 -9.066 16.959 1.00 95.12 79 TYR A N 1
ATOM 646 C CA . TYR A 1 79 ? 1.060 -7.940 16.062 1.00 95.12 79 TYR A CA 1
ATOM 647 C C . TYR A 1 79 ? 2.542 -7.569 16.046 1.00 95.12 79 TYR A C 1
ATOM 649 O O . TYR A 1 79 ? 3.110 -7.402 14.971 1.00 95.12 79 TYR A O 1
ATOM 657 N N . LEU A 1 80 ? 3.190 -7.513 17.215 1.00 95.88 80 LEU A N 1
ATOM 658 C CA . LEU A 1 80 ? 4.620 -7.211 17.307 1.00 95.88 80 LEU A CA 1
ATOM 659 C C . LEU A 1 80 ? 5.466 -8.284 16.609 1.00 95.88 80 LEU A C 1
ATOM 661 O O . LEU A 1 80 ? 6.386 -7.952 15.866 1.00 95.88 80 LEU A O 1
ATOM 665 N N . VAL A 1 81 ? 5.131 -9.564 16.790 1.00 96.94 81 VAL A N 1
ATOM 666 C CA . VAL A 1 81 ? 5.811 -10.668 16.090 1.00 96.94 81 VAL A CA 1
ATOM 667 C C . VAL A 1 81 ? 5.635 -10.550 14.577 1.00 96.94 81 VAL A C 1
ATOM 669 O O . VAL A 1 81 ? 6.614 -10.633 13.837 1.00 96.94 81 VAL A O 1
ATOM 672 N N . SER A 1 82 ? 4.412 -10.287 14.113 1.00 97.06 82 SER A N 1
ATOM 673 C CA . SER A 1 82 ? 4.133 -10.094 12.685 1.00 97.06 82 SER A CA 1
ATOM 674 C C . SER A 1 82 ? 4.880 -8.887 12.117 1.00 97.06 82 SER A C 1
ATOM 676 O O . SER A 1 82 ? 5.432 -8.975 11.025 1.00 97.06 82 SER A O 1
ATOM 678 N N . TYR A 1 83 ? 4.981 -7.798 12.880 1.00 95.75 83 TYR A N 1
ATOM 679 C CA . TYR A 1 83 ? 5.746 -6.606 12.518 1.00 95.75 83 TYR A CA 1
ATOM 680 C C . TYR A 1 83 ? 7.241 -6.901 12.348 1.00 95.75 83 TYR A C 1
ATOM 682 O O . TYR A 1 83 ? 7.846 -6.485 11.360 1.00 95.75 83 TYR A O 1
ATOM 690 N N . VAL A 1 84 ? 7.842 -7.662 13.268 1.00 97.44 84 VAL A N 1
ATOM 691 C CA . VAL A 1 84 ? 9.253 -8.073 13.165 1.00 97.44 84 VAL A CA 1
ATOM 692 C C . VAL A 1 84 ? 9.476 -8.948 11.930 1.00 97.44 84 VAL A C 1
ATOM 694 O O . VAL A 1 84 ? 10.412 -8.698 11.171 1.00 97.44 84 VAL A O 1
ATOM 697 N N . ILE A 1 85 ? 8.604 -9.933 11.683 1.00 97.56 85 ILE A N 1
ATOM 698 C CA . ILE A 1 85 ? 8.685 -10.803 10.496 1.00 97.56 85 ILE A CA 1
ATOM 699 C C . ILE A 1 85 ? 8.565 -9.979 9.210 1.00 97.56 85 ILE A C 1
ATOM 701 O O . ILE A 1 85 ? 9.360 -10.163 8.286 1.00 97.56 85 ILE A O 1
ATOM 705 N N . PHE A 1 86 ? 7.610 -9.048 9.167 1.00 97.06 86 PHE A N 1
ATOM 706 C CA . PHE A 1 86 ? 7.411 -8.144 8.041 1.00 97.06 86 PHE A CA 1
ATOM 707 C C . PHE A 1 86 ? 8.674 -7.326 7.757 1.00 97.06 86 PHE A C 1
ATOM 709 O O . PHE A 1 86 ? 9.161 -7.329 6.627 1.00 97.06 86 PHE A O 1
ATOM 716 N N . PHE A 1 87 ? 9.239 -6.680 8.780 1.00 95.38 87 PHE A N 1
ATOM 717 C CA . PHE A 1 87 ? 10.416 -5.829 8.624 1.00 95.38 87 PHE A CA 1
ATOM 718 C C . PHE A 1 87 ? 11.644 -6.625 8.166 1.00 95.38 87 PHE A C 1
ATOM 720 O O . PHE A 1 87 ? 12.333 -6.213 7.236 1.00 95.38 87 PHE A O 1
ATOM 727 N N . VAL A 1 88 ? 11.885 -7.804 8.751 1.00 95.56 88 VAL A N 1
ATOM 728 C CA . VAL A 1 88 ? 12.977 -8.694 8.324 1.00 95.56 88 VAL A CA 1
ATOM 729 C C . VAL A 1 88 ? 12.792 -9.122 6.868 1.00 95.56 88 VAL A C 1
ATOM 731 O O . VAL A 1 88 ? 13.736 -9.034 6.085 1.00 95.56 88 VAL A O 1
ATOM 734 N N . SER A 1 89 ? 11.585 -9.540 6.478 1.00 94.75 89 SER A N 1
ATOM 735 C CA . SER A 1 89 ? 11.312 -9.957 5.098 1.00 94.75 89 SER A CA 1
ATOM 736 C C . SER A 1 89 ? 11.472 -8.799 4.106 1.00 94.75 89 SER A C 1
ATOM 738 O O . SER A 1 89 ? 12.075 -8.965 3.044 1.00 94.75 89 SER A O 1
ATOM 740 N N . LEU A 1 90 ? 11.027 -7.595 4.482 1.00 94.06 90 LEU A N 1
ATOM 741 C CA . LEU A 1 90 ? 11.213 -6.376 3.699 1.00 94.06 90 LEU A CA 1
ATOM 742 C C . LEU A 1 90 ? 12.702 -6.055 3.507 1.00 94.06 90 LEU A C 1
ATOM 744 O O . LEU A 1 90 ? 13.132 -5.796 2.383 1.00 94.06 90 LEU A O 1
ATOM 748 N N . CYS A 1 91 ? 13.507 -6.121 4.571 1.00 92.81 91 CYS A N 1
ATOM 749 C CA . CYS A 1 91 ? 14.956 -5.931 4.488 1.00 92.81 91 CYS A CA 1
ATOM 750 C C . CYS A 1 91 ? 15.619 -6.972 3.579 1.00 92.81 91 CYS A C 1
ATOM 752 O O . CYS A 1 91 ? 16.470 -6.614 2.769 1.00 92.81 91 CYS A O 1
ATOM 754 N N . VAL A 1 92 ? 15.222 -8.244 3.664 1.00 92.56 92 VAL A N 1
ATOM 755 C CA . VAL A 1 92 ? 15.764 -9.303 2.799 1.00 92.56 92 VAL A CA 1
ATOM 756 C C . VAL A 1 92 ? 15.436 -9.035 1.328 1.00 92.56 92 VAL A C 1
ATOM 758 O O . VAL A 1 92 ? 16.326 -9.121 0.485 1.00 92.56 92 VAL A O 1
ATOM 761 N N . ILE A 1 93 ? 14.197 -8.668 0.995 1.00 91.25 93 ILE A N 1
ATOM 762 C CA . ILE A 1 93 ? 13.807 -8.401 -0.400 1.00 91.25 93 ILE A CA 1
ATOM 763 C C . ILE A 1 93 ? 14.513 -7.152 -0.951 1.00 91.25 93 ILE A C 1
ATOM 765 O O . ILE A 1 93 ? 14.955 -7.166 -2.103 1.00 91.25 93 ILE A O 1
ATOM 769 N N . SER A 1 94 ? 14.648 -6.102 -0.138 1.00 88.44 94 SER A N 1
ATOM 770 C CA . SER A 1 94 ? 15.259 -4.829 -0.540 1.00 88.44 94 SER A CA 1
ATOM 771 C C . SER A 1 94 ? 16.786 -4.897 -0.637 1.00 88.44 94 SER A C 1
ATOM 773 O O . SER A 1 94 ? 17.363 -4.380 -1.590 1.00 88.44 94 SER A O 1
ATOM 775 N N . CYS A 1 95 ? 17.454 -5.558 0.313 1.00 89.38 95 CYS A N 1
ATOM 776 C CA . CYS A 1 95 ? 18.917 -5.584 0.395 1.00 89.38 95 CYS A CA 1
ATOM 777 C C . CYS A 1 95 ? 19.542 -6.785 -0.332 1.00 89.38 95 CYS A C 1
ATOM 779 O O . CYS A 1 95 ? 20.694 -6.713 -0.760 1.00 89.38 95 CYS A O 1
ATOM 781 N N . CYS A 1 96 ? 18.818 -7.900 -0.492 1.00 89.75 96 CYS A N 1
ATOM 782 C CA . CYS A 1 96 ? 19.356 -9.130 -1.076 1.00 89.75 96 CYS A CA 1
ATOM 783 C C . CYS A 1 96 ? 18.780 -9.388 -2.476 1.00 89.75 96 CYS A C 1
ATOM 785 O O . CYS A 1 96 ? 17.847 -10.173 -2.669 1.00 89.75 96 CYS A O 1
ATOM 787 N N . GLY A 1 97 ? 19.406 -8.788 -3.495 1.00 83.00 97 GLY A N 1
ATOM 788 C CA . GLY A 1 97 ? 19.024 -8.985 -4.900 1.00 83.00 97 GLY A CA 1
ATOM 789 C C . GLY A 1 97 ? 19.032 -10.453 -5.354 1.00 83.00 97 GLY A C 1
ATOM 790 O O . GLY A 1 97 ? 18.198 -10.844 -6.169 1.00 83.00 97 GLY A O 1
ATOM 791 N N . SER A 1 98 ? 19.911 -11.281 -4.781 1.00 85.31 98 SER A N 1
ATOM 792 C CA . SER A 1 98 ? 19.986 -12.722 -5.054 1.00 85.31 98 SER A CA 1
ATOM 793 C C . SER A 1 98 ? 18.716 -13.469 -4.637 1.00 85.31 98 SER A C 1
ATOM 795 O O . SER A 1 98 ? 18.222 -14.296 -5.399 1.00 85.31 98 SER A O 1
ATOM 797 N N . VAL A 1 99 ? 18.148 -13.147 -3.471 1.00 83.12 99 VAL A N 1
ATOM 798 C CA . VAL A 1 99 ? 16.892 -13.737 -2.979 1.00 83.12 99 VAL A CA 1
ATOM 799 C C . VAL A 1 99 ? 15.718 -13.249 -3.817 1.00 83.12 99 VAL A C 1
ATOM 801 O O . VAL A 1 99 ? 14.886 -14.048 -4.230 1.00 83.12 99 VAL A O 1
ATOM 804 N N . ARG A 1 100 ? 15.686 -11.952 -4.138 1.00 84.94 100 ARG A N 1
ATOM 805 C CA . ARG A 1 100 ? 14.622 -11.322 -4.933 1.00 84.94 100 ARG A CA 1
ATOM 806 C C . ARG A 1 100 ? 14.524 -11.862 -6.366 1.00 84.94 100 ARG A C 1
ATOM 808 O O . ARG A 1 100 ? 13.424 -11.946 -6.911 1.00 84.94 100 ARG A O 1
ATOM 815 N N . ARG A 1 101 ? 15.650 -12.233 -6.983 1.00 85.69 101 ARG A N 1
ATOM 816 C CA . ARG A 1 101 ? 15.703 -12.680 -8.389 1.00 85.69 101 ARG A CA 1
ATOM 817 C C . ARG A 1 101 ? 15.702 -14.204 -8.557 1.00 85.69 101 ARG A C 1
ATOM 819 O O . ARG A 1 101 ? 15.371 -14.690 -9.634 1.00 85.69 101 ARG A O 1
ATOM 826 N N . ARG A 1 102 ? 16.026 -14.978 -7.513 1.00 86.75 102 ARG A N 1
ATOM 827 C CA . ARG A 1 102 ? 16.145 -16.443 -7.599 1.00 86.75 102 ARG A CA 1
ATOM 828 C C . ARG A 1 102 ? 14.850 -17.160 -7.213 1.00 86.75 102 ARG A C 1
ATOM 830 O O . ARG A 1 102 ? 14.374 -17.053 -6.086 1.00 86.75 102 ARG A O 1
ATOM 837 N N . HIS A 1 103 ? 14.325 -17.970 -8.128 1.00 86.38 103 HIS A N 1
ATOM 838 C CA . HIS A 1 103 ? 13.228 -18.897 -7.838 1.00 86.38 103 HIS A CA 1
ATOM 839 C C . HIS A 1 103 ? 13.736 -20.126 -7.049 1.00 86.38 103 HIS A C 1
ATOM 841 O O . HIS A 1 103 ? 14.851 -20.582 -7.323 1.00 86.38 103 HIS A O 1
ATOM 847 N N . PRO A 1 104 ? 12.971 -20.687 -6.086 1.00 88.94 104 PRO A N 1
ATOM 848 C CA . PRO A 1 104 ? 11.663 -20.249 -5.572 1.00 88.94 104 PRO A CA 1
ATOM 849 C C . PRO A 1 104 ? 11.738 -19.248 -4.407 1.00 88.94 104 PRO A C 1
ATOM 851 O O . PRO A 1 104 ? 10.704 -18.798 -3.915 1.00 88.94 104 PRO A O 1
ATOM 854 N N . TRP A 1 105 ? 12.947 -18.893 -3.961 1.00 88.81 105 TRP A N 1
ATOM 855 C CA . TRP A 1 105 ? 13.181 -18.049 -2.783 1.00 88.81 105 TRP A CA 1
ATOM 856 C C . TRP A 1 105 ? 12.493 -16.691 -2.851 1.00 88.81 105 TRP A C 1
ATOM 858 O O . TRP A 1 105 ? 12.002 -16.200 -1.837 1.00 88.81 105 TRP A O 1
ATOM 868 N N . ASN A 1 106 ? 12.391 -16.120 -4.045 1.00 89.75 106 ASN A N 1
ATOM 869 C CA . ASN A 1 106 ? 11.702 -14.861 -4.257 1.00 89.75 106 ASN A CA 1
ATOM 870 C C . ASN A 1 106 ? 10.203 -14.911 -3.904 1.00 89.75 106 ASN A C 1
ATOM 872 O O . ASN A 1 106 ? 9.689 -13.985 -3.280 1.00 89.75 106 ASN A O 1
ATOM 876 N N . LEU A 1 107 ? 9.513 -16.003 -4.246 1.00 90.06 107 LEU A N 1
ATOM 877 C CA . LEU A 1 107 ? 8.105 -16.217 -3.912 1.00 90.06 107 LEU A CA 1
ATOM 878 C C . LEU A 1 107 ? 7.921 -16.543 -2.431 1.00 90.06 107 LEU A C 1
ATOM 880 O O . LEU A 1 107 ? 6.944 -16.097 -1.842 1.00 90.06 107 LEU A O 1
ATOM 884 N N . VAL A 1 108 ? 8.856 -17.285 -1.830 1.00 92.88 108 VAL A N 1
ATOM 885 C CA . VAL A 1 108 ? 8.833 -17.589 -0.390 1.00 92.88 108 VAL A CA 1
ATOM 886 C C . VAL A 1 108 ? 9.006 -16.313 0.436 1.00 92.88 108 VAL A C 1
ATOM 888 O O . VAL A 1 108 ? 8.238 -16.069 1.359 1.00 92.88 108 VAL A O 1
ATOM 891 N N . ALA A 1 109 ? 9.972 -15.461 0.091 1.00 92.69 109 ALA A N 1
ATOM 892 C CA . ALA A 1 109 ? 10.161 -14.184 0.777 1.00 92.69 109 ALA A CA 1
ATOM 893 C C . ALA A 1 109 ? 8.913 -13.294 0.645 1.00 92.69 109 ALA A C 1
ATOM 895 O O . ALA A 1 109 ? 8.415 -12.747 1.632 1.00 92.69 109 ALA A O 1
ATOM 896 N N . LEU A 1 110 ? 8.359 -13.207 -0.570 1.00 94.19 110 LEU A N 1
ATOM 897 C CA . LEU A 1 110 ? 7.165 -12.412 -0.830 1.00 94.19 110 LEU A CA 1
ATOM 898 C C . LEU A 1 110 ? 5.926 -12.956 -0.104 1.00 94.19 110 LEU A C 1
ATOM 900 O O . LEU A 1 110 ? 5.131 -12.167 0.407 1.00 94.19 110 LEU A O 1
ATOM 904 N N . SER A 1 111 ? 5.751 -14.277 -0.021 1.00 95.69 111 SER A N 1
ATOM 905 C CA . SER A 1 111 ? 4.620 -14.881 0.688 1.00 95.69 111 SER A CA 1
ATOM 906 C C . SER A 1 111 ? 4.711 -14.642 2.192 1.00 95.69 111 SER A C 1
ATOM 908 O O . SER A 1 111 ? 3.716 -14.239 2.790 1.00 95.69 111 SER A O 1
ATOM 910 N N . VAL A 1 112 ? 5.899 -14.784 2.790 1.00 97.19 112 VAL A N 1
ATOM 911 C CA . VAL A 1 112 ? 6.137 -14.455 4.205 1.00 97.19 112 VAL A CA 1
ATOM 912 C C . VAL A 1 112 ? 5.797 -12.993 4.478 1.00 97.19 112 VAL A C 1
ATOM 914 O O . VAL A 1 112 ? 5.036 -12.721 5.403 1.00 97.19 112 VAL A O 1
ATOM 917 N N . LEU A 1 113 ? 6.280 -12.069 3.638 1.00 97.38 113 LEU A N 1
ATOM 918 C CA . LEU A 1 113 ? 5.978 -10.640 3.763 1.00 97.38 113 LEU A CA 1
ATOM 919 C C . LEU A 1 113 ? 4.472 -10.366 3.672 1.00 97.38 113 LEU A C 1
ATOM 921 O O . LEU A 1 113 ? 3.912 -9.604 4.463 1.00 97.38 113 LEU A O 1
ATOM 925 N N . THR A 1 114 ? 3.811 -10.999 2.705 1.00 98.06 114 THR A N 1
ATOM 926 C CA . THR A 1 114 ? 2.378 -10.824 2.455 1.00 98.06 114 THR A CA 1
ATOM 927 C C . THR A 1 114 ? 1.554 -11.335 3.627 1.00 98.06 114 THR A C 1
ATOM 929 O O . THR A 1 114 ? 0.652 -10.635 4.076 1.00 98.06 114 THR A O 1
ATOM 932 N N . LEU A 1 115 ? 1.872 -12.517 4.162 1.00 98.44 115 LEU A N 1
ATOM 933 C CA . LEU A 1 115 ? 1.175 -13.097 5.311 1.00 98.44 115 LEU A CA 1
ATOM 934 C C . LEU A 1 115 ? 1.361 -12.246 6.568 1.00 98.44 115 LEU A C 1
ATOM 936 O O . LEU A 1 115 ? 0.379 -11.954 7.248 1.00 98.44 115 LEU A O 1
ATOM 940 N N . SER A 1 116 ? 2.585 -11.787 6.850 1.00 98.25 116 SER A N 1
ATOM 941 C CA . SER A 1 116 ? 2.844 -10.925 8.006 1.00 98.25 116 SER A CA 1
ATOM 942 C C . SER A 1 116 ? 2.124 -9.580 7.897 1.00 98.25 116 SER A C 1
ATOM 944 O O . SER A 1 116 ? 1.501 -9.141 8.861 1.00 98.25 116 SER A O 1
ATOM 946 N N . MET A 1 117 ? 2.132 -8.953 6.714 1.00 98.31 117 MET A N 1
ATOM 947 C CA . MET A 1 117 ? 1.421 -7.690 6.493 1.00 98.31 117 MET A CA 1
ATOM 948 C C . MET A 1 117 ? -0.099 -7.889 6.554 1.00 98.31 117 MET A C 1
ATOM 950 O O . MET A 1 117 ? -0.799 -7.106 7.183 1.00 98.31 117 MET A O 1
ATOM 954 N N . SER A 1 118 ? -0.617 -8.971 5.968 1.00 98.56 118 SER A N 1
ATOM 955 C CA . SER A 1 118 ? -2.046 -9.312 6.010 1.00 98.56 118 SER A CA 1
ATOM 956 C C . SER A 1 118 ? -2.536 -9.521 7.441 1.00 98.56 118 SER A C 1
ATOM 958 O O . SER A 1 118 ? -3.603 -9.024 7.799 1.00 98.56 118 SER A O 1
ATOM 960 N N . TYR A 1 119 ? -1.733 -10.184 8.280 1.00 98.44 119 TYR A N 1
ATOM 961 C CA . TYR A 1 119 ? -2.013 -10.318 9.706 1.00 98.44 119 TYR A CA 1
ATOM 962 C C . TYR A 1 119 ? -2.062 -8.954 10.399 1.00 98.44 119 TYR A C 1
ATOM 964 O O . TYR A 1 119 ? -3.030 -8.660 11.095 1.00 98.44 119 TYR A O 1
ATOM 972 N N . MET A 1 120 ? -1.053 -8.100 10.194 1.00 98.19 120 MET A N 1
ATOM 973 C CA . MET A 1 120 ? -1.012 -6.756 10.785 1.00 98.19 120 MET A CA 1
ATOM 974 C C . MET A 1 120 ? -2.238 -5.924 10.399 1.00 98.19 120 MET A C 1
ATOM 976 O O . MET A 1 120 ? -2.875 -5.330 11.266 1.00 98.19 120 MET A O 1
ATOM 980 N N . VAL A 1 121 ? -2.587 -5.913 9.113 1.00 98.44 121 VAL A N 1
ATOM 981 C CA . VAL A 1 121 ? -3.731 -5.168 8.574 1.00 98.44 121 VAL A CA 1
ATOM 982 C C . VAL A 1 121 ? -5.047 -5.714 9.125 1.00 98.44 121 VAL A C 1
ATOM 984 O O . VAL A 1 121 ? -5.887 -4.932 9.566 1.00 98.44 121 VAL A O 1
ATOM 987 N N . GLY A 1 122 ? -5.219 -7.040 9.170 1.00 98.00 122 GLY A N 1
ATOM 988 C CA . GLY A 1 122 ? -6.389 -7.672 9.783 1.00 98.00 122 GLY A CA 1
ATOM 989 C C . GLY A 1 122 ? -6.518 -7.330 11.268 1.00 98.00 122 GLY A C 1
ATOM 990 O O . GLY A 1 122 ? -7.608 -7.017 11.744 1.00 98.00 122 GLY A O 1
ATOM 991 N N . MET A 1 123 ? -5.400 -7.320 11.997 1.00 97.50 123 MET A N 1
ATOM 992 C CA . MET A 1 123 ? -5.349 -6.959 13.414 1.00 97.50 123 MET A CA 1
ATOM 993 C C . MET A 1 123 ? -5.756 -5.489 13.617 1.00 97.50 123 MET A C 1
ATOM 995 O O . MET A 1 123 ? -6.624 -5.203 14.437 1.00 97.50 123 MET A O 1
ATOM 999 N N . ILE A 1 124 ? -5.240 -4.557 12.808 1.00 97.06 124 ILE A N 1
ATOM 1000 C CA . ILE A 1 124 ? -5.662 -3.145 12.845 1.00 97.06 124 ILE A CA 1
ATOM 1001 C C . ILE A 1 124 ? -7.159 -3.011 12.529 1.00 97.06 124 ILE A C 1
ATOM 1003 O O . ILE A 1 124 ? -7.879 -2.331 13.257 1.00 97.06 124 ILE A O 1
ATOM 1007 N N . ALA A 1 125 ? -7.652 -3.695 11.493 1.00 97.38 125 ALA A N 1
ATOM 1008 C CA . ALA A 1 125 ? -9.069 -3.688 11.130 1.00 97.38 125 ALA A CA 1
ATOM 1009 C C . ALA A 1 125 ? -9.976 -4.242 12.244 1.00 97.38 125 ALA A C 1
ATOM 1011 O O . ALA A 1 125 ? -11.112 -3.793 12.390 1.00 97.38 125 ALA A O 1
ATOM 1012 N N . SER A 1 126 ? -9.478 -5.169 13.069 1.00 96.56 126 SER A N 1
ATOM 1013 C CA . SER A 1 126 ? -10.216 -5.711 14.217 1.00 96.56 126 SER A CA 1
ATOM 1014 C C . SER A 1 126 ? -10.529 -4.658 15.294 1.00 96.56 126 SER A C 1
ATOM 1016 O O . SER A 1 126 ? -11.518 -4.793 16.008 1.00 96.56 126 SER A O 1
ATOM 1018 N N . PHE A 1 127 ? -9.761 -3.567 15.372 1.00 95.12 127 PHE A N 1
ATOM 1019 C CA . PHE A 1 127 ? -10.036 -2.452 16.287 1.00 95.12 127 PHE A CA 1
ATOM 1020 C C . PHE A 1 127 ? -11.081 -1.463 15.767 1.00 95.12 127 PHE A C 1
ATOM 1022 O O . PHE A 1 127 ? -11.408 -0.507 16.463 1.00 95.12 127 PHE A O 1
ATOM 1029 N N . HIS A 1 128 ? -11.616 -1.683 14.568 1.00 95.50 128 HIS A N 1
ATOM 1030 C CA . HIS A 1 128 ? -12.651 -0.847 13.981 1.00 95.50 128 HIS A CA 1
ATOM 1031 C C . HIS A 1 128 ? -13.989 -1.589 13.883 1.00 95.50 128 HIS A C 1
ATOM 1033 O O . HIS A 1 128 ? -14.079 -2.826 13.922 1.00 95.50 128 HIS A O 1
ATOM 1039 N N . ASP A 1 129 ? -15.058 -0.807 13.752 1.00 94.88 129 ASP A N 1
ATOM 1040 C CA . ASP A 1 129 ? -16.384 -1.330 13.446 1.00 94.88 129 ASP A CA 1
ATOM 1041 C C . ASP A 1 129 ? -16.420 -1.934 12.042 1.00 94.88 129 ASP A C 1
ATOM 1043 O O . ASP A 1 129 ? -15.782 -1.435 11.112 1.00 94.88 129 ASP A O 1
ATOM 1047 N N . THR A 1 130 ? -17.215 -2.990 11.870 1.00 95.69 130 THR A N 1
ATOM 1048 C CA . THR A 1 130 ? -17.347 -3.703 10.594 1.00 95.69 130 THR A CA 1
ATOM 1049 C C . THR A 1 130 ? -17.764 -2.770 9.457 1.00 95.69 130 THR A C 1
ATOM 1051 O O . THR A 1 130 ? -17.166 -2.825 8.384 1.00 95.69 130 THR A O 1
ATOM 1054 N N . ASP A 1 131 ? -18.705 -1.855 9.703 1.00 95.81 131 ASP A N 1
ATOM 1055 C CA . ASP A 1 131 ? -19.146 -0.873 8.704 1.00 95.81 131 ASP A CA 1
ATOM 1056 C C . ASP A 1 131 ? -18.001 0.053 8.269 1.00 95.81 131 ASP A C 1
ATOM 1058 O O . ASP A 1 131 ? -17.835 0.332 7.082 1.00 95.81 131 ASP A O 1
ATOM 1062 N N . THR A 1 132 ? -17.170 0.497 9.220 1.00 97.00 132 THR A N 1
ATOM 1063 C CA . THR A 1 132 ? -15.981 1.324 8.960 1.00 97.00 132 THR A CA 1
ATOM 1064 C C . THR A 1 132 ? -14.988 0.574 8.072 1.00 97.00 132 THR A C 1
ATOM 1066 O O . THR A 1 132 ? -14.500 1.136 7.090 1.00 97.00 132 THR A O 1
ATOM 1069 N N . VAL A 1 133 ? -14.726 -0.702 8.373 1.00 97.81 133 VAL A N 1
ATOM 1070 C CA . VAL A 1 133 ? -13.814 -1.542 7.585 1.00 97.81 133 VAL A CA 1
ATOM 1071 C C . VAL A 1 133 ? -14.343 -1.748 6.166 1.00 97.81 133 VAL A C 1
ATOM 1073 O O . VAL A 1 133 ? -13.604 -1.538 5.206 1.00 97.81 133 VAL A O 1
ATOM 1076 N N . VAL A 1 134 ? -15.623 -2.096 6.011 1.00 97.69 134 VAL A N 1
ATOM 1077 C CA . VAL A 1 134 ? -16.244 -2.322 4.695 1.00 97.69 134 VAL A CA 1
ATOM 1078 C C . VAL A 1 134 ? -16.216 -1.050 3.841 1.00 97.69 134 VAL A C 1
ATOM 1080 O O . VAL A 1 134 ? -15.849 -1.114 2.666 1.00 97.69 134 VAL A O 1
ATOM 1083 N N . MET A 1 135 ? -16.523 0.115 4.423 1.00 97.81 135 MET A N 1
ATOM 1084 C CA . MET A 1 135 ? -16.404 1.399 3.723 1.00 97.81 135 MET A CA 1
ATOM 1085 C C . MET A 1 135 ? -14.962 1.677 3.284 1.00 97.81 135 MET A C 1
ATOM 1087 O O . MET A 1 135 ? -14.738 2.068 2.138 1.00 97.81 135 MET A O 1
ATOM 1091 N N . ALA A 1 136 ? -13.979 1.445 4.158 1.00 98.19 136 ALA A N 1
ATOM 1092 C CA . ALA A 1 136 ? -12.572 1.670 3.837 1.00 98.19 136 ALA A CA 1
ATOM 1093 C C . ALA A 1 136 ? -12.084 0.772 2.690 1.00 98.19 136 ALA A C 1
ATOM 1095 O O . ALA A 1 136 ? -11.405 1.259 1.784 1.00 98.19 136 ALA A O 1
ATOM 1096 N N . VAL A 1 137 ? -12.475 -0.509 2.679 1.00 98.19 137 VAL A N 1
ATOM 1097 C CA . VAL A 1 137 ? -12.183 -1.437 1.572 1.00 98.19 137 VAL A CA 1
ATOM 1098 C C . VAL A 1 137 ? -12.768 -0.910 0.259 1.00 98.19 137 VAL A C 1
ATOM 1100 O O . VAL A 1 137 ? -12.052 -0.828 -0.739 1.00 98.19 137 VAL A O 1
ATOM 1103 N N . GLY A 1 138 ? -14.043 -0.506 0.260 1.00 98.12 138 GLY A N 1
ATOM 1104 C CA . GLY A 1 138 ? -14.723 0.000 -0.936 1.00 98.12 138 GLY A CA 1
ATOM 1105 C C . GLY A 1 138 ? -14.078 1.266 -1.506 1.00 98.12 138 GLY A C 1
ATOM 1106 O O . GLY A 1 138 ? -13.788 1.329 -2.700 1.00 98.12 138 GLY A O 1
ATOM 1107 N N . ILE A 1 139 ? -13.788 2.254 -0.654 1.00 98.44 139 ILE A N 1
ATOM 1108 C CA . ILE A 1 139 ? -13.139 3.507 -1.071 1.00 98.44 139 ILE A CA 1
ATOM 1109 C C . ILE A 1 139 ? -11.728 3.226 -1.594 1.00 98.44 139 ILE A C 1
ATOM 1111 O O . ILE A 1 139 ? -11.360 3.741 -2.648 1.00 98.44 139 ILE A O 1
ATOM 1115 N N . THR A 1 140 ? -10.959 2.369 -0.917 1.00 98.44 140 THR A N 1
ATOM 1116 C CA . THR A 1 140 ? -9.608 2.002 -1.370 1.00 98.44 140 THR A CA 1
ATOM 1117 C C . THR A 1 140 ? -9.639 1.363 -2.751 1.00 98.44 140 THR A C 1
ATOM 1119 O O . THR A 1 140 ? -8.849 1.746 -3.611 1.00 98.44 140 THR A O 1
ATOM 1122 N N . ALA A 1 141 ? -10.567 0.434 -2.999 1.00 98.06 141 ALA A N 1
ATOM 1123 C CA . ALA A 1 141 ? -10.708 -0.210 -4.301 1.00 98.06 141 ALA A CA 1
ATOM 1124 C C . ALA A 1 141 ? -10.996 0.811 -5.415 1.00 98.06 141 ALA A C 1
ATOM 1126 O O . ALA A 1 141 ? -10.347 0.774 -6.461 1.00 98.06 141 ALA A O 1
ATOM 1127 N N . VAL A 1 142 ? -11.911 1.758 -5.172 1.00 98.44 142 VAL A N 1
ATOM 1128 C CA . VAL A 1 142 ? -12.238 2.829 -6.129 1.00 98.44 142 VAL A CA 1
ATOM 1129 C C . VAL A 1 142 ? -11.030 3.730 -6.388 1.00 98.44 142 VAL A C 1
ATOM 1131 O O . VAL A 1 142 ? -10.710 3.985 -7.549 1.00 98.44 142 VAL A O 1
ATOM 1134 N N . VAL A 1 143 ? -10.336 4.181 -5.338 1.00 98.38 143 VAL A N 1
ATOM 1135 C CA . VAL A 1 143 ? -9.140 5.032 -5.461 1.00 98.38 143 VAL A CA 1
ATOM 1136 C C . VAL A 1 143 ? -8.055 4.314 -6.257 1.00 98.38 143 VAL A C 1
ATOM 1138 O O . VAL A 1 143 ? -7.573 4.850 -7.253 1.00 98.38 143 VAL A O 1
ATOM 1141 N N . CYS A 1 144 ? -7.718 3.080 -5.880 1.00 97.94 144 CYS A N 1
ATOM 1142 C CA . CYS A 1 144 ? -6.643 2.328 -6.520 1.00 97.94 144 CYS A CA 1
ATOM 1143 C C . CYS A 1 144 ? -6.955 2.036 -7.989 1.00 97.94 144 CYS A C 1
ATOM 1145 O O . CYS A 1 144 ? -6.106 2.250 -8.850 1.00 97.94 144 CYS A O 1
ATOM 1147 N N . PHE A 1 145 ? -8.180 1.605 -8.303 1.00 97.38 145 PHE A N 1
ATOM 1148 C CA . PHE A 1 145 ? -8.579 1.334 -9.684 1.00 97.38 145 PHE A CA 1
ATOM 1149 C C . PHE A 1 145 ? -8.558 2.601 -10.545 1.00 97.38 145 PHE A C 1
ATOM 1151 O O . PHE A 1 145 ? -8.030 2.586 -11.657 1.00 97.38 145 PHE A O 1
ATOM 1158 N N . THR A 1 146 ? -9.066 3.714 -10.007 1.00 97.94 146 THR A N 1
ATOM 1159 C CA . THR A 1 146 ? -9.052 5.017 -10.688 1.00 97.94 146 THR A CA 1
ATOM 1160 C C . THR A 1 146 ? -7.626 5.457 -10.996 1.00 97.94 146 THR A C 1
ATOM 1162 O O . THR A 1 146 ? -7.331 5.842 -12.124 1.00 97.94 146 THR A O 1
ATOM 1165 N N . VAL A 1 147 ? -6.728 5.360 -10.016 1.00 97.44 147 VAL A N 1
ATOM 1166 C CA . VAL A 1 147 ? -5.333 5.798 -10.142 1.00 97.44 147 VAL A CA 1
ATOM 1167 C C . VAL A 1 147 ? -4.557 4.907 -11.102 1.00 97.44 147 VAL A C 1
ATOM 1169 O O . VAL A 1 147 ? -3.853 5.427 -11.960 1.00 97.44 147 VAL A O 1
ATOM 1172 N N . VAL A 1 148 ? -4.728 3.584 -11.034 1.00 95.94 148 VAL A N 1
ATOM 1173 C CA . VAL A 1 148 ? -4.075 2.653 -11.968 1.00 95.94 148 VAL A CA 1
ATOM 1174 C C . VAL A 1 148 ? -4.518 2.930 -13.407 1.00 95.94 148 VAL A C 1
ATOM 1176 O O . VAL A 1 148 ? -3.669 3.070 -14.287 1.00 95.94 148 VAL A O 1
ATOM 1179 N N . ILE A 1 149 ? -5.825 3.083 -13.660 1.00 96.31 149 ILE A N 1
ATOM 1180 C CA . ILE A 1 149 ? -6.340 3.430 -14.996 1.00 96.31 149 ILE A CA 1
ATOM 1181 C C . ILE A 1 149 ? -5.798 4.779 -15.457 1.00 96.31 149 ILE A C 1
ATOM 1183 O O . ILE A 1 149 ? -5.332 4.906 -16.591 1.00 96.31 149 ILE A O 1
ATOM 1187 N N . PHE A 1 150 ? -5.841 5.782 -14.584 1.00 95.38 150 PHE A N 1
ATOM 1188 C CA . PHE A 1 150 ? -5.326 7.109 -14.881 1.00 95.38 150 PHE A CA 1
ATOM 1189 C C . PHE A 1 150 ? -3.837 7.058 -15.247 1.00 95.38 150 PHE A C 1
ATOM 1191 O O . PHE A 1 150 ? -3.450 7.585 -16.289 1.00 95.38 150 PHE A O 1
ATOM 1198 N N . SER A 1 151 ? -3.012 6.352 -14.472 1.00 94.06 151 SER A N 1
ATOM 1199 C CA . SER A 1 151 ? -1.580 6.173 -14.737 1.00 94.06 151 SER A CA 1
ATOM 1200 C C . SER A 1 151 ? -1.292 5.436 -16.043 1.00 94.06 151 SER A C 1
ATOM 1202 O O . SER A 1 151 ? -0.301 5.747 -16.704 1.00 94.06 151 SER A O 1
ATOM 1204 N N . MET A 1 152 ? -2.157 4.501 -16.448 1.00 91.31 152 MET A N 1
ATOM 1205 C CA . MET A 1 152 ? -2.046 3.800 -17.732 1.00 91.31 152 MET A CA 1
ATOM 1206 C C . MET A 1 152 ? -2.344 4.696 -18.938 1.00 91.31 152 MET A C 1
ATOM 1208 O O . MET A 1 152 ? -1.773 4.486 -20.007 1.00 91.31 152 MET A O 1
ATOM 1212 N N . GLN A 1 153 ? -3.240 5.672 -18.789 1.00 93.19 153 GLN A N 1
ATOM 1213 C CA . GLN A 1 153 ? -3.711 6.517 -19.893 1.00 93.19 153 GLN A CA 1
ATOM 1214 C C . GLN A 1 153 ? -2.995 7.868 -19.970 1.00 93.19 153 GLN A C 1
ATOM 1216 O O . GLN A 1 153 ? -2.918 8.481 -21.037 1.00 93.19 153 GLN A O 1
ATOM 1221 N N . THR A 1 154 ? -2.491 8.361 -18.841 1.00 92.06 154 THR A N 1
ATOM 1222 C CA . THR A 1 154 ? -1.969 9.719 -18.735 1.00 92.06 154 THR A CA 1
ATOM 1223 C C . THR A 1 154 ? -0.653 9.910 -19.492 1.00 92.06 154 THR A C 1
ATOM 1225 O O . THR A 1 154 ? 0.281 9.100 -19.447 1.00 92.06 154 THR A O 1
ATOM 1228 N N . LYS A 1 155 ? -0.552 11.046 -20.186 1.00 87.75 155 LYS A N 1
ATOM 1229 C CA . LYS A 1 155 ? 0.679 11.463 -20.871 1.00 87.75 155 LYS A CA 1
ATOM 1230 C C . LYS A 1 155 ? 1.686 12.094 -19.914 1.00 87.75 155 LYS A C 1
ATOM 1232 O O . LYS A 1 155 ? 2.878 12.012 -20.189 1.00 87.75 155 LYS A O 1
ATOM 1237 N N . TYR A 1 156 ? 1.229 12.627 -18.783 1.00 88.44 156 TYR A N 1
ATOM 1238 C CA . TYR A 1 156 ? 2.098 13.206 -17.762 1.00 88.44 156 TYR A CA 1
ATOM 1239 C C . TYR A 1 156 ? 3.031 12.153 -17.162 1.00 88.44 156 TYR A C 1
ATOM 1241 O O . TYR A 1 156 ? 2.625 11.010 -16.927 1.00 88.44 156 TYR A O 1
ATOM 1249 N N . ASP A 1 157 ? 4.284 12.541 -16.955 1.00 88.75 157 ASP A N 1
ATOM 1250 C CA . ASP A 1 157 ? 5.296 11.717 -16.309 1.00 88.75 157 ASP A CA 1
ATOM 1251 C C . ASP A 1 157 ? 5.355 12.061 -14.817 1.00 88.75 157 ASP A C 1
ATOM 1253 O O . ASP A 1 157 ? 5.838 13.123 -14.431 1.00 88.75 157 ASP A O 1
ATOM 1257 N N . PHE A 1 158 ? 4.806 11.188 -13.974 1.00 85.38 158 PHE A N 1
ATOM 1258 C CA . PHE A 1 158 ? 4.909 11.331 -12.524 1.00 85.38 158 PHE A CA 1
ATOM 1259 C C . PHE A 1 158 ? 6.226 10.758 -11.993 1.00 85.38 158 PHE A C 1
ATOM 1261 O O . PHE A 1 158 ? 6.624 11.094 -10.877 1.00 85.38 158 PHE A O 1
ATOM 1268 N N . THR A 1 159 ? 6.924 9.921 -12.769 1.00 85.88 159 THR A N 1
ATOM 1269 C CA . THR A 1 159 ? 8.167 9.276 -12.331 1.00 85.88 159 THR A CA 1
ATOM 1270 C C . THR A 1 159 ? 9.285 10.293 -12.103 1.00 85.88 159 THR A C 1
ATOM 1272 O O . THR A 1 159 ? 10.065 10.140 -11.163 1.00 85.88 159 THR A O 1
ATOM 1275 N N . SER A 1 160 ? 9.283 11.411 -12.836 1.00 86.69 160 SER A N 1
ATOM 1276 C CA . SER A 1 160 ? 10.205 12.537 -12.624 1.00 86.69 160 SER A CA 1
ATOM 1277 C C . SER A 1 160 ? 10.055 13.190 -11.236 1.00 86.69 160 SER A C 1
ATOM 1279 O O . SER A 1 160 ? 11.004 13.769 -10.708 1.00 86.69 160 SER A O 1
ATOM 1281 N N . CYS A 1 161 ? 8.889 13.059 -10.590 1.00 88.44 161 CYS A N 1
ATOM 1282 C CA . CYS A 1 161 ? 8.619 13.592 -9.250 1.00 88.44 161 CYS A CA 1
ATOM 1283 C C . CYS A 1 161 ? 8.965 12.614 -8.114 1.00 88.44 161 CYS A C 1
ATOM 1285 O O . CYS A 1 161 ? 8.725 12.932 -6.946 1.00 88.44 161 CYS A O 1
ATOM 1287 N N . TYR A 1 162 ? 9.536 11.442 -8.411 1.00 89.69 162 TYR A N 1
ATOM 1288 C CA . TYR A 1 162 ? 9.805 10.406 -7.408 1.00 89.69 162 TYR A CA 1
ATOM 1289 C C . TYR A 1 162 ? 10.667 10.911 -6.236 1.00 89.69 162 TYR A C 1
ATOM 1291 O O . TYR A 1 162 ? 10.379 10.616 -5.076 1.00 89.69 162 TYR A O 1
ATOM 1299 N N . GLY A 1 163 ? 11.670 11.755 -6.511 1.00 91.75 163 GLY A N 1
ATOM 1300 C CA . GLY A 1 163 ? 12.498 12.373 -5.469 1.00 91.75 163 GLY A CA 1
ATOM 1301 C C . GLY A 1 163 ? 11.710 13.282 -4.515 1.00 91.75 163 GLY A C 1
ATOM 1302 O O . GLY A 1 163 ? 11.967 13.284 -3.313 1.00 91.75 163 GLY A O 1
ATOM 1303 N N . VAL A 1 164 ? 10.705 14.006 -5.021 1.00 94.88 164 VAL A N 1
ATOM 1304 C CA . VAL A 1 164 ? 9.822 14.845 -4.193 1.00 94.88 164 VAL A CA 1
ATOM 1305 C C . VAL A 1 164 ? 8.935 13.973 -3.309 1.00 94.88 164 VAL A C 1
ATOM 1307 O O . VAL A 1 164 ? 8.828 14.237 -2.113 1.00 94.88 164 VAL A O 1
ATOM 1310 N N . LEU A 1 165 ? 8.356 12.898 -3.859 1.00 95.06 165 LEU A N 1
ATOM 1311 C CA . LEU A 1 165 ? 7.548 11.955 -3.080 1.00 95.06 165 LEU A CA 1
ATOM 1312 C C . LEU A 1 165 ? 8.359 11.305 -1.955 1.00 95.06 165 LEU A C 1
ATOM 1314 O O . LEU A 1 165 ? 7.856 11.169 -0.841 1.00 95.06 165 LEU A O 1
ATOM 1318 N N . PHE A 1 166 ? 9.630 10.979 -2.205 1.00 94.50 166 PHE A N 1
ATOM 1319 C CA . PHE A 1 166 ? 10.533 10.472 -1.173 1.00 94.50 166 PHE A CA 1
ATOM 1320 C C . PHE A 1 166 ? 10.732 11.480 -0.031 1.00 94.50 166 PHE A C 1
ATOM 1322 O O . PHE A 1 166 ? 10.616 11.117 1.138 1.00 94.50 166 PHE A O 1
ATOM 1329 N N . VAL A 1 167 ? 10.957 12.762 -0.338 1.00 97.44 167 VAL A N 1
ATOM 1330 C CA . VAL A 1 167 ? 11.050 13.811 0.694 1.00 97.44 167 VAL A CA 1
ATOM 1331 C C . VAL A 1 167 ? 9.733 13.941 1.465 1.00 97.44 167 VAL A C 1
ATOM 1333 O O . VAL A 1 167 ? 9.748 13.981 2.696 1.00 97.44 167 VAL A O 1
ATOM 1336 N N . CYS A 1 168 ? 8.589 13.943 0.775 1.00 97.50 168 CYS A N 1
ATOM 1337 C CA . CYS A 1 168 ? 7.273 13.967 1.413 1.00 97.50 168 CYS A CA 1
ATOM 1338 C C . CYS A 1 168 ? 7.053 12.764 2.342 1.00 97.50 168 CYS A C 1
ATOM 1340 O O . CYS A 1 168 ? 6.475 12.933 3.414 1.00 97.50 168 CYS A O 1
ATOM 1342 N N . LEU A 1 169 ? 7.548 11.576 1.981 1.00 96.88 169 LEU A N 1
ATOM 1343 C CA . LEU A 1 169 ? 7.486 10.381 2.825 1.00 96.88 169 LEU A CA 1
ATOM 1344 C C . LEU A 1 169 ? 8.280 10.567 4.117 1.00 96.88 169 LEU A C 1
ATOM 1346 O O . LEU A 1 169 ? 7.764 10.271 5.192 1.00 96.88 169 LE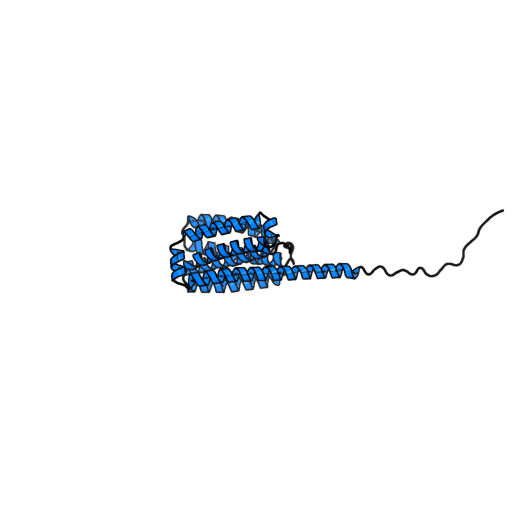U A O 1
ATOM 1350 N N . ILE A 1 170 ? 9.501 11.103 4.040 1.00 97.31 170 ILE A N 1
ATOM 1351 C CA . ILE A 1 170 ? 10.311 11.390 5.233 1.00 97.31 170 ILE A CA 1
ATOM 1352 C C . ILE A 1 170 ? 9.613 12.413 6.137 1.00 97.31 170 ILE A C 1
ATOM 1354 O O . ILE A 1 170 ? 9.535 12.209 7.349 1.00 97.31 170 ILE A O 1
ATOM 1358 N N . VAL A 1 171 ? 9.048 13.480 5.562 1.00 97.88 171 VAL A N 1
ATOM 1359 C CA . VAL A 1 171 ? 8.268 14.475 6.318 1.00 97.88 171 VAL A CA 1
ATOM 1360 C C . VAL A 1 171 ? 7.056 13.826 6.988 1.00 97.88 171 VAL A C 1
ATOM 1362 O O . VAL A 1 171 ? 6.814 14.064 8.171 1.00 97.88 171 VAL A O 1
ATOM 1365 N N . LEU A 1 172 ? 6.323 12.970 6.271 1.00 97.38 172 LEU A N 1
ATOM 1366 C CA . LEU A 1 172 ? 5.179 12.244 6.816 1.00 97.38 172 LEU A CA 1
ATOM 1367 C C . LEU A 1 172 ? 5.602 11.303 7.955 1.00 97.38 172 LEU A C 1
ATOM 1369 O O . LEU A 1 172 ? 4.915 11.240 8.969 1.00 97.38 172 LEU A O 1
ATOM 1373 N N . LEU A 1 173 ? 6.739 10.611 7.848 1.00 95.94 173 LEU A N 1
ATOM 1374 C CA . LEU A 1 173 ? 7.259 9.757 8.923 1.00 95.94 173 LEU A CA 1
ATOM 1375 C C . LEU A 1 173 ? 7.578 10.563 10.188 1.00 95.94 173 LEU A C 1
ATOM 1377 O O . LEU A 1 173 ? 7.149 10.183 11.278 1.00 95.94 173 LEU A O 1
ATOM 1381 N N . ILE A 1 174 ? 8.267 11.699 10.050 1.00 96.44 174 ILE A N 1
ATOM 1382 C CA . ILE A 1 174 ? 8.566 12.595 11.178 1.00 96.44 174 ILE A CA 1
ATOM 1383 C C . ILE A 1 174 ? 7.265 13.132 11.787 1.00 96.44 174 ILE A C 1
ATOM 1385 O O . ILE A 1 174 ? 7.105 13.126 13.008 1.00 96.44 174 ILE A O 1
ATOM 1389 N N . PHE A 1 175 ? 6.299 13.535 10.957 1.00 95.88 175 PHE A N 1
ATOM 1390 C CA . PHE A 1 175 ? 4.996 13.992 11.437 1.00 95.88 175 PHE A CA 1
ATOM 1391 C C . PHE A 1 175 ? 4.224 12.879 12.167 1.00 95.88 175 PHE A C 1
ATOM 1393 O O . PHE A 1 175 ? 3.598 13.130 13.197 1.00 95.88 175 PHE A O 1
ATOM 1400 N N . GLY A 1 176 ? 4.338 11.632 11.706 1.00 93.50 176 GLY A N 1
ATOM 1401 C CA . GLY A 1 176 ? 3.788 10.459 12.382 1.00 93.50 176 GLY A CA 1
ATOM 1402 C C . GLY A 1 176 ? 4.368 10.264 13.784 1.00 93.50 176 GLY A C 1
ATOM 1403 O O . GLY A 1 176 ? 3.611 10.019 14.721 1.00 93.50 176 GLY A O 1
ATOM 1404 N N . ILE A 1 177 ? 5.681 10.459 13.961 1.00 94.00 177 ILE A N 1
ATOM 1405 C CA . ILE A 1 177 ? 6.334 10.414 15.281 1.00 94.00 177 ILE A CA 1
ATOM 1406 C C . ILE A 1 177 ? 5.770 11.505 16.200 1.00 94.00 177 ILE A C 1
ATOM 1408 O O . ILE A 1 177 ? 5.456 11.227 17.356 1.00 94.00 177 ILE A O 1
ATOM 1412 N N . LEU A 1 178 ? 5.569 12.726 15.695 1.00 92.94 178 LEU A N 1
ATOM 1413 C CA . LEU A 1 178 ? 4.953 13.810 16.472 1.00 92.94 178 LEU A CA 1
ATOM 1414 C C . LEU A 1 178 ? 3.517 13.470 16.903 1.00 92.94 178 LEU A C 1
ATOM 1416 O O . LEU A 1 178 ? 3.145 13.724 18.050 1.00 92.94 178 LEU A O 1
ATOM 1420 N N . CYS A 1 179 ? 2.732 12.835 16.027 1.00 92.75 179 CYS A N 1
ATOM 1421 C CA . CYS A 1 179 ? 1.366 12.398 16.332 1.00 92.75 179 CYS A CA 1
ATOM 1422 C C . CYS A 1 179 ? 1.300 11.321 17.433 1.00 92.75 179 CYS A C 1
ATOM 1424 O O . CYS A 1 179 ? 0.259 11.166 18.061 1.00 92.75 179 CYS A O 1
ATOM 1426 N N . ILE A 1 180 ? 2.381 10.577 17.707 1.00 91.06 180 ILE A N 1
ATOM 1427 C CA . ILE A 1 180 ? 2.418 9.626 18.837 1.00 91.06 180 ILE A CA 1
ATOM 1428 C C . ILE A 1 180 ? 2.367 10.376 20.176 1.00 91.06 180 ILE A C 1
ATOM 1430 O O . ILE A 1 180 ? 1.718 9.918 21.120 1.00 91.06 180 ILE A O 1
ATOM 1434 N N . PHE A 1 181 ? 3.025 11.536 20.256 1.00 93.06 181 PHE A N 1
ATOM 1435 C CA . PHE A 1 181 ? 3.051 12.372 21.458 1.00 93.06 181 PHE A CA 1
ATOM 1436 C C . PHE A 1 181 ? 1.822 13.283 21.556 1.00 93.06 181 PHE A C 1
ATOM 1438 O O . PHE A 1 181 ? 1.309 13.511 22.652 1.00 93.06 181 PHE A O 1
ATOM 1445 N N . ILE A 1 182 ? 1.329 13.784 20.419 1.00 89.56 182 ILE A N 1
ATOM 1446 C CA . ILE A 1 182 ? 0.181 14.692 20.348 1.00 89.56 182 ILE A CA 1
ATOM 1447 C C . ILE A 1 182 ? -1.077 13.894 20.000 1.00 89.56 182 ILE A C 1
ATOM 1449 O O . ILE A 1 182 ? -1.395 13.670 18.835 1.00 89.56 182 ILE A O 1
ATOM 1453 N N . ARG A 1 183 ? -1.819 13.485 21.032 1.00 84.81 183 ARG A N 1
ATOM 1454 C CA . ARG A 1 183 ? -3.042 12.679 20.901 1.00 84.81 183 ARG A CA 1
ATOM 1455 C C . ARG A 1 183 ? -4.270 13.544 20.592 1.00 84.81 183 ARG A C 1
ATOM 1457 O O . ARG A 1 183 ? -5.211 13.596 21.382 1.00 84.81 183 ARG A O 1
ATOM 1464 N N . ASP A 1 184 ? -4.250 14.230 19.452 1.00 92.50 184 ASP A N 1
ATOM 1465 C CA . ASP A 1 184 ? -5.375 15.037 18.968 1.00 92.50 184 ASP A CA 1
ATOM 1466 C C . ASP A 1 184 ? -6.114 14.357 17.803 1.00 92.50 184 ASP A C 1
ATOM 1468 O O . ASP A 1 184 ? -5.514 13.883 16.835 1.00 92.50 184 ASP A O 1
ATOM 1472 N N . ARG A 1 185 ? -7.449 14.318 17.885 1.00 90.75 185 ARG A N 1
ATOM 1473 C CA . ARG A 1 185 ? -8.302 13.625 16.906 1.00 90.75 185 ARG A CA 1
ATOM 1474 C C . ARG A 1 185 ? -8.217 14.251 15.515 1.00 90.75 185 ARG A C 1
ATOM 1476 O O . ARG A 1 185 ? -8.171 13.513 14.532 1.00 90.75 185 ARG A O 1
ATOM 1483 N N . ILE A 1 186 ? -8.223 15.581 15.423 1.00 93.50 186 ILE A N 1
A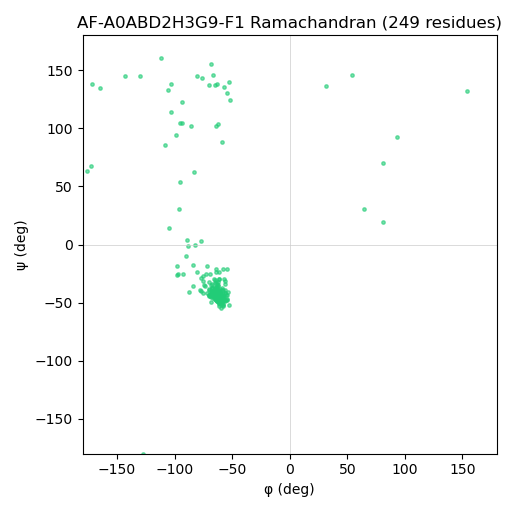TOM 1484 C CA . ILE A 1 186 ? -8.181 16.294 14.140 1.00 93.50 186 ILE A CA 1
ATOM 1485 C C . ILE A 1 186 ? -6.804 16.099 13.510 1.00 93.50 186 ILE A C 1
ATOM 1487 O O . ILE A 1 186 ? -6.718 15.771 12.327 1.00 93.50 186 ILE A O 1
ATOM 1491 N N . LEU A 1 187 ? -5.740 16.202 14.308 1.00 94.31 187 LEU A N 1
ATOM 1492 C CA . LEU A 1 187 ? -4.369 15.983 13.859 1.00 94.31 187 LEU A CA 1
ATOM 1493 C C . LEU A 1 187 ? -4.183 14.594 13.238 1.00 94.31 187 LEU A C 1
ATOM 1495 O O . LEU A 1 187 ? -3.620 14.486 12.152 1.00 94.31 187 LEU A O 1
ATOM 1499 N N . HIS A 1 188 ? -4.715 13.540 13.866 1.00 93.31 188 HIS A N 1
ATOM 1500 C CA . HIS A 1 188 ? -4.655 12.185 13.310 1.00 93.31 188 HIS A CA 1
ATOM 1501 C C . HIS A 1 188 ? -5.444 12.030 12.001 1.00 93.31 188 HIS A C 1
ATOM 1503 O O . HIS A 1 188 ? -4.995 11.304 11.114 1.00 93.31 188 HIS A O 1
ATOM 1509 N N . ILE A 1 189 ? -6.592 12.703 11.852 1.00 95.56 189 ILE A N 1
ATOM 1510 C CA . ILE A 1 189 ? -7.358 12.700 10.594 1.00 95.56 189 ILE A CA 1
ATOM 1511 C C . ILE A 1 189 ? -6.571 13.414 9.490 1.00 95.56 189 ILE A C 1
ATOM 1513 O O . ILE A 1 189 ? -6.479 12.894 8.381 1.00 95.56 189 ILE A O 1
ATOM 1517 N N . VAL A 1 190 ? -5.962 14.567 9.791 1.00 96.75 190 VAL A N 1
ATOM 1518 C CA . VAL A 1 190 ? -5.109 15.304 8.843 1.00 96.75 190 VAL A CA 1
ATOM 1519 C C . VAL A 1 190 ? -3.901 14.463 8.441 1.00 96.75 190 VAL A C 1
ATOM 1521 O O . VAL A 1 190 ? -3.631 14.314 7.252 1.00 96.75 190 VAL A O 1
ATOM 1524 N N . TYR A 1 191 ? -3.213 13.863 9.412 1.00 97.44 191 TYR A N 1
ATOM 1525 C CA . TYR A 1 191 ? -2.098 12.950 9.172 1.00 97.44 191 TYR A CA 1
ATOM 1526 C C . TYR A 1 191 ? -2.497 11.804 8.237 1.00 97.44 191 TYR A C 1
ATOM 1528 O O . TYR A 1 191 ? -1.810 11.537 7.251 1.00 97.44 191 TYR A O 1
ATOM 1536 N N . ALA A 1 192 ? -3.639 11.167 8.502 1.00 97.44 192 ALA A N 1
ATOM 1537 C CA . ALA A 1 192 ? -4.128 10.084 7.666 1.00 97.44 192 ALA A CA 1
ATOM 1538 C C . ALA A 1 192 ? -4.538 10.562 6.263 1.00 97.44 192 ALA A C 1
ATOM 1540 O O . ALA A 1 192 ? -4.248 9.882 5.284 1.00 97.44 192 ALA A O 1
ATOM 1541 N N . GLY A 1 193 ? -5.132 11.751 6.132 1.00 98.25 193 GLY A N 1
ATOM 1542 C CA . GLY A 1 193 ? -5.435 12.366 4.836 1.00 98.25 193 GLY A CA 1
ATOM 1543 C C . GLY A 1 193 ? -4.185 12.625 3.993 1.00 98.25 193 GLY A C 1
ATOM 1544 O O . GLY A 1 193 ? -4.153 12.273 2.814 1.00 98.25 193 GLY A O 1
ATOM 1545 N N . LEU A 1 194 ? -3.132 13.177 4.604 1.00 98.31 194 LEU A N 1
ATOM 1546 C CA . LEU A 1 194 ? -1.841 13.390 3.943 1.00 98.31 194 LEU A CA 1
ATOM 1547 C C . LEU A 1 194 ? -1.189 12.064 3.536 1.00 98.31 194 LEU A C 1
ATOM 1549 O O . LEU A 1 194 ? -0.672 11.960 2.426 1.00 98.31 194 LEU A O 1
ATOM 1553 N N . GLY A 1 195 ? -1.253 11.046 4.398 1.00 98.38 195 GLY A N 1
ATOM 1554 C CA . GLY A 1 195 ? -0.764 9.704 4.089 1.00 98.38 195 GLY A CA 1
ATOM 1555 C C . GLY A 1 195 ? -1.504 9.055 2.923 1.00 98.38 195 GLY A C 1
ATOM 1556 O O . GLY A 1 195 ? -0.867 8.604 1.973 1.00 98.38 195 GLY A O 1
ATOM 1557 N N . ALA A 1 196 ? -2.839 9.074 2.937 1.00 98.44 196 ALA A N 1
ATOM 1558 C CA . ALA A 1 196 ? -3.655 8.541 1.847 1.00 98.44 196 ALA A CA 1
ATOM 1559 C C . ALA A 1 196 ? -3.334 9.229 0.512 1.00 98.44 196 ALA A C 1
ATOM 1561 O O . ALA A 1 196 ? -3.150 8.547 -0.496 1.00 98.44 196 ALA A O 1
ATOM 1562 N N . LEU A 1 197 ? -3.215 10.562 0.505 1.00 98.19 197 LEU A N 1
ATOM 1563 C CA . LEU A 1 197 ? -2.851 11.320 -0.693 1.00 98.19 197 LEU A CA 1
ATOM 1564 C C . LEU A 1 197 ? -1.448 10.949 -1.187 1.00 98.19 197 LEU A C 1
ATOM 1566 O O . LEU A 1 197 ? -1.263 10.688 -2.374 1.00 98.19 197 LEU A O 1
ATOM 1570 N N . LEU A 1 198 ? -0.470 10.888 -0.283 1.00 98.25 198 LEU A N 1
ATOM 1571 C CA . LEU A 1 198 ? 0.915 10.597 -0.636 1.00 98.25 198 LEU A CA 1
ATOM 1572 C C . LEU A 1 198 ? 1.075 9.192 -1.227 1.00 98.25 198 LEU A C 1
ATOM 1574 O O . LEU A 1 198 ? 1.682 9.049 -2.285 1.00 98.25 198 LEU A O 1
ATOM 1578 N N . PHE A 1 199 ? 0.507 8.167 -0.589 1.00 98.31 199 PHE A N 1
ATOM 1579 C CA . PHE A 1 199 ? 0.572 6.799 -1.113 1.00 98.31 199 PHE A CA 1
ATOM 1580 C C . PHE A 1 199 ? -0.265 6.613 -2.381 1.00 98.31 199 PHE A C 1
ATOM 1582 O O . PHE A 1 199 ? 0.085 5.798 -3.225 1.00 98.31 199 PHE A O 1
ATOM 1589 N N . THR A 1 200 ? -1.308 7.422 -2.583 1.00 98.38 200 THR A N 1
ATOM 1590 C CA . THR A 1 200 ? -2.006 7.488 -3.876 1.00 98.38 200 THR A CA 1
ATOM 1591 C C . THR A 1 200 ? -1.089 8.022 -4.983 1.00 98.38 200 THR A C 1
ATOM 1593 O O . THR A 1 200 ? -1.103 7.504 -6.099 1.00 98.38 200 THR A O 1
ATOM 1596 N N . CYS A 1 201 ? -0.247 9.018 -4.687 1.00 97.50 201 CYS A N 1
ATOM 1597 C CA . CYS A 1 201 ? 0.770 9.495 -5.626 1.00 97.50 201 CYS A CA 1
ATOM 1598 C C . CYS A 1 201 ? 1.876 8.454 -5.870 1.00 97.50 201 CYS A C 1
ATOM 1600 O O . CYS A 1 201 ? 2.282 8.288 -7.019 1.00 97.50 201 CYS A O 1
ATOM 1602 N N . PHE A 1 202 ? 2.335 7.734 -4.837 1.00 97.62 202 PHE A N 1
ATOM 1603 C CA . PHE A 1 202 ? 3.271 6.613 -5.015 1.00 97.62 202 PHE A CA 1
ATOM 1604 C C . PHE A 1 202 ? 2.675 5.527 -5.910 1.00 97.62 202 PHE A C 1
ATOM 1606 O O . PHE A 1 202 ? 3.285 5.211 -6.925 1.00 97.62 202 PHE A O 1
ATOM 1613 N N . LEU A 1 203 ? 1.427 5.109 -5.668 1.00 98.00 203 LEU A N 1
ATOM 1614 C CA . LEU A 1 203 ? 0.726 4.147 -6.523 1.00 98.00 203 LEU A CA 1
ATOM 1615 C C . LEU A 1 203 ? 0.716 4.589 -7.992 1.00 98.00 203 LEU A C 1
ATOM 1617 O O . LEU A 1 203 ? 0.900 3.771 -8.899 1.00 98.00 203 LEU A O 1
ATOM 1621 N N . ALA A 1 204 ? 0.511 5.886 -8.241 1.00 96.94 204 ALA A N 1
ATOM 1622 C CA . ALA A 1 204 ? 0.545 6.432 -9.588 1.00 96.94 204 ALA A CA 1
ATOM 1623 C C . ALA A 1 204 ? 1.937 6.292 -10.229 1.00 96.94 204 ALA A C 1
ATOM 1625 O O . ALA A 1 204 ? 2.022 5.857 -11.382 1.00 96.94 204 ALA A O 1
ATOM 1626 N N . VAL A 1 205 ? 3.001 6.620 -9.487 1.00 96.38 205 VAL A N 1
ATOM 1627 C CA . VAL A 1 205 ? 4.400 6.519 -9.932 1.00 96.38 205 VAL A CA 1
ATOM 1628 C C . VAL A 1 205 ? 4.834 5.071 -10.113 1.00 96.38 205 VAL A C 1
ATOM 1630 O O . VAL A 1 205 ? 5.331 4.730 -11.182 1.00 96.38 205 VAL A O 1
ATOM 1633 N N . ASP A 1 206 ? 4.598 4.200 -9.136 1.00 96.31 206 ASP A N 1
ATOM 1634 C CA . ASP A 1 206 ? 4.949 2.782 -9.202 1.00 96.31 206 ASP A CA 1
ATOM 1635 C C . ASP A 1 206 ? 4.209 2.070 -10.343 1.00 96.31 206 ASP A C 1
ATOM 1637 O O . ASP A 1 206 ? 4.792 1.240 -11.049 1.00 96.31 206 ASP A O 1
ATOM 1641 N N . THR A 1 207 ? 2.964 2.469 -10.636 1.00 96.00 207 THR A N 1
ATOM 1642 C CA . THR A 1 207 ? 2.253 1.995 -11.835 1.00 96.00 207 THR A CA 1
ATOM 1643 C C . THR A 1 207 ? 2.962 2.443 -13.117 1.00 96.00 207 THR A C 1
ATOM 1645 O O . THR A 1 207 ? 3.108 1.651 -14.045 1.00 96.00 207 THR A O 1
ATOM 1648 N N . GLN A 1 208 ? 3.446 3.683 -13.199 1.00 95.19 208 GLN A N 1
ATOM 1649 C CA . GLN A 1 208 ? 4.178 4.160 -14.379 1.00 95.19 208 GLN A CA 1
ATOM 1650 C C . GLN A 1 208 ? 5.563 3.510 -14.528 1.00 95.19 208 GLN A C 1
ATOM 1652 O O . GLN A 1 208 ? 5.933 3.118 -15.638 1.00 95.19 208 GLN A O 1
ATOM 1657 N N . LEU A 1 209 ? 6.280 3.299 -13.420 1.00 93.75 209 LEU A N 1
ATOM 1658 C CA . LEU A 1 209 ? 7.543 2.556 -13.379 1.00 93.75 209 LEU A CA 1
ATOM 1659 C C . LEU A 1 209 ? 7.372 1.115 -13.888 1.00 93.75 209 LEU A C 1
ATOM 1661 O O . LEU A 1 209 ? 8.227 0.602 -14.618 1.00 93.75 209 LEU A O 1
ATOM 1665 N N . LEU A 1 210 ? 6.250 0.474 -13.536 1.00 94.19 210 LEU A N 1
ATOM 1666 C CA . LEU A 1 210 ? 5.858 -0.849 -14.023 1.00 94.19 210 LEU A CA 1
ATOM 1667 C C . LEU A 1 210 ? 5.606 -0.852 -15.541 1.00 94.19 210 LEU A C 1
ATOM 1669 O O . LEU A 1 210 ? 6.101 -1.737 -16.251 1.00 94.19 210 LEU A O 1
ATOM 1673 N N . LEU A 1 211 ? 4.836 0.121 -16.039 1.00 91.56 211 LEU A N 1
ATOM 1674 C CA . LEU A 1 211 ? 4.478 0.236 -17.458 1.00 91.56 211 LEU A CA 1
ATOM 1675 C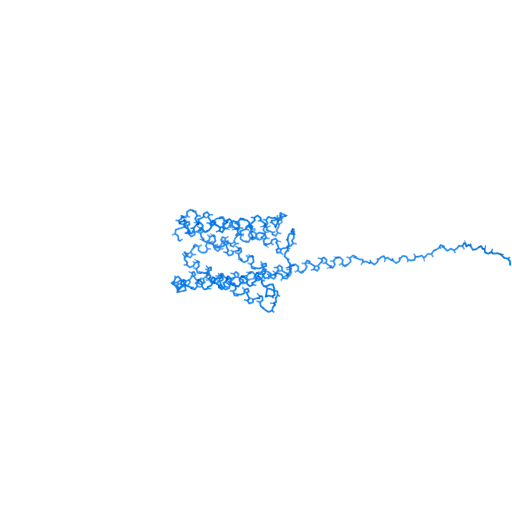 C . LEU A 1 211 ? 5.697 0.516 -18.344 1.00 91.56 211 LEU A C 1
ATOM 1677 O O . LEU A 1 211 ? 5.747 0.036 -19.477 1.00 91.56 211 LEU A O 1
ATOM 1681 N N . GLY A 1 212 ? 6.681 1.252 -17.823 1.00 85.56 212 GLY A N 1
ATOM 1682 C CA . GLY A 1 212 ? 7.942 1.540 -18.502 1.00 85.56 212 GLY A CA 1
ATOM 1683 C C . GLY A 1 212 ? 7.781 2.380 -19.770 1.00 85.56 212 GLY A C 1
ATOM 1684 O O . GLY A 1 212 ? 8.534 2.202 -20.721 1.00 85.56 212 GLY A O 1
ATOM 1685 N N . ASN A 1 213 ? 6.772 3.252 -19.800 1.00 82.25 213 ASN A N 1
ATOM 1686 C CA . ASN A 1 213 ? 6.481 4.177 -20.900 1.00 82.25 213 ASN A CA 1
ATOM 1687 C C . ASN A 1 213 ? 6.877 5.635 -20.581 1.00 82.25 213 ASN A C 1
ATOM 1689 O O . ASN A 1 213 ? 6.423 6.547 -21.274 1.00 82.25 213 ASN A O 1
ATOM 1693 N N . LYS A 1 214 ? 7.669 5.835 -19.522 1.00 87.56 214 LYS A N 1
ATOM 1694 C CA . LYS A 1 214 ? 8.100 7.113 -18.931 1.00 87.56 214 LYS A CA 1
ATOM 1695 C C . LYS A 1 214 ? 9.627 7.163 -18.785 1.00 87.56 214 LYS A C 1
ATOM 1697 O O . LYS A 1 214 ? 10.297 6.201 -19.160 1.00 87.56 214 LYS A O 1
ATOM 1702 N N . GLU A 1 215 ? 10.164 8.265 -18.258 1.00 78.00 215 GLU A N 1
ATOM 1703 C CA . GLU A 1 215 ? 11.607 8.476 -18.056 1.00 78.00 215 GLU A CA 1
ATOM 1704 C C . GLU A 1 215 ? 12.260 7.369 -17.222 1.00 78.00 215 GLU A C 1
ATOM 1706 O O . GLU A 1 215 ? 13.336 6.878 -17.569 1.00 78.00 215 GLU A O 1
ATOM 1711 N N . LEU A 1 216 ? 11.601 6.943 -16.143 1.00 77.94 216 LEU A N 1
ATOM 1712 C CA . LEU A 1 216 ? 12.057 5.836 -15.310 1.00 77.94 216 LEU A CA 1
ATOM 1713 C C . LEU A 1 216 ? 11.248 4.569 -15.611 1.00 77.94 216 LEU A C 1
ATOM 1715 O O . LEU A 1 216 ? 10.024 4.595 -15.748 1.00 77.94 216 LEU A O 1
ATOM 1719 N N . SER A 1 217 ? 11.934 3.426 -15.679 1.00 85.69 217 SER A N 1
ATOM 1720 C CA . SER A 1 217 ? 11.290 2.123 -15.854 1.00 85.69 217 SER A CA 1
ATOM 1721 C C . SER A 1 217 ? 11.998 1.036 -15.057 1.00 85.69 217 SER A C 1
ATOM 1723 O O . SER A 1 217 ? 13.221 1.038 -14.919 1.00 85.69 217 SER A O 1
ATOM 1725 N N . LEU A 1 218 ? 11.222 0.084 -14.536 1.00 86.75 218 LEU A N 1
ATOM 1726 C CA . LEU A 1 218 ? 11.775 -1.084 -13.857 1.00 86.75 218 LEU A CA 1
ATOM 1727 C C . LEU A 1 218 ? 12.229 -2.139 -14.865 1.00 86.75 218 LEU A C 1
ATOM 1729 O O . LEU A 1 218 ? 11.580 -2.362 -15.896 1.00 86.75 218 LEU A O 1
ATOM 1733 N N . SER A 1 219 ? 13.317 -2.834 -14.537 1.00 85.81 219 SER A N 1
ATOM 1734 C CA . SER A 1 219 ? 13.733 -4.014 -15.293 1.00 85.81 219 SER A CA 1
ATOM 1735 C C . SER A 1 219 ? 12.683 -5.129 -15.145 1.00 85.81 219 SER A C 1
ATOM 1737 O O . SER A 1 219 ? 12.215 -5.372 -14.027 1.00 85.81 219 SER A O 1
ATOM 1739 N N . PRO A 1 220 ? 12.324 -5.853 -16.227 1.00 83.88 220 PRO A N 1
ATOM 1740 C CA . PRO A 1 220 ? 11.394 -6.985 -16.172 1.00 83.88 220 PRO A CA 1
ATOM 1741 C C . PRO A 1 220 ? 11.765 -8.091 -15.165 1.00 83.88 220 PRO A C 1
ATOM 1743 O O . PRO A 1 220 ? 10.910 -8.865 -14.730 1.00 83.88 220 PRO A O 1
ATOM 1746 N N . GLU A 1 221 ? 13.032 -8.168 -14.756 1.00 83.56 221 GLU A N 1
ATOM 1747 C CA . GLU A 1 221 ? 13.507 -9.109 -13.735 1.00 83.56 221 GLU A CA 1
ATOM 1748 C C . GLU A 1 221 ? 13.037 -8.752 -12.315 1.00 83.56 221 GLU A C 1
ATOM 1750 O O . GLU A 1 221 ? 13.022 -9.602 -11.423 1.00 83.56 221 GLU A O 1
ATOM 1755 N N . GLU A 1 222 ? 12.611 -7.508 -12.084 1.00 87.12 222 GLU A N 1
ATOM 1756 C CA . GLU A 1 222 ? 12.295 -6.970 -10.758 1.00 87.12 222 GLU A CA 1
ATOM 1757 C C . GLU A 1 222 ? 10.801 -7.037 -10.417 1.00 87.12 222 GLU A C 1
ATOM 1759 O O . GLU A 1 222 ? 10.283 -6.236 -9.642 1.00 87.12 222 GLU A O 1
ATOM 1764 N N . TYR A 1 223 ? 10.091 -8.038 -10.946 1.00 89.94 223 TYR A N 1
ATOM 1765 C CA . TYR A 1 223 ? 8.633 -8.155 -10.789 1.00 89.94 223 TYR A CA 1
ATOM 1766 C C . TYR A 1 223 ? 8.189 -8.299 -9.328 1.00 89.94 223 TYR A C 1
ATOM 1768 O O . TYR A 1 223 ? 7.106 -7.854 -8.966 1.00 89.94 223 TYR A O 1
ATOM 1776 N N . ILE A 1 224 ? 9.032 -8.893 -8.480 1.00 91.62 224 ILE A N 1
ATOM 1777 C CA . ILE A 1 224 ? 8.783 -9.015 -7.037 1.00 91.62 224 ILE A CA 1
ATOM 1778 C C . ILE A 1 224 ? 8.818 -7.645 -6.365 1.00 91.62 224 ILE A C 1
ATOM 1780 O O . ILE A 1 224 ? 7.988 -7.370 -5.511 1.00 91.62 224 ILE A O 1
ATOM 1784 N N . PHE A 1 225 ? 9.759 -6.788 -6.765 1.00 91.56 225 PHE A N 1
ATOM 1785 C CA . PHE A 1 225 ? 9.877 -5.435 -6.228 1.00 91.56 225 PHE A CA 1
ATOM 1786 C C . PHE A 1 225 ? 8.724 -4.553 -6.702 1.00 91.56 225 PHE A C 1
ATOM 1788 O O . PHE A 1 225 ? 8.098 -3.882 -5.892 1.00 91.56 225 PHE A O 1
ATOM 1795 N N . ALA A 1 226 ? 8.378 -4.633 -7.990 1.00 94.56 226 ALA A N 1
ATOM 1796 C CA . ALA A 1 226 ? 7.226 -3.922 -8.536 1.00 94.56 226 ALA A CA 1
ATOM 1797 C C . ALA A 1 226 ? 5.914 -4.333 -7.839 1.00 94.56 226 ALA A C 1
ATOM 1799 O O . ALA A 1 226 ? 5.126 -3.477 -7.449 1.00 94.56 226 ALA A O 1
ATOM 1800 N N . ALA A 1 227 ? 5.693 -5.639 -7.643 1.00 96.38 227 ALA A N 1
ATOM 1801 C CA . ALA A 1 227 ? 4.516 -6.137 -6.930 1.00 96.38 227 ALA A CA 1
ATOM 1802 C C . ALA A 1 227 ? 4.511 -5.703 -5.458 1.00 96.38 227 ALA A C 1
ATOM 1804 O O . ALA A 1 227 ? 3.474 -5.286 -4.953 1.00 96.38 227 ALA A O 1
ATOM 1805 N N . LEU A 1 228 ? 5.670 -5.754 -4.790 1.00 95.81 228 LEU A N 1
ATOM 1806 C CA . LEU A 1 228 ? 5.839 -5.296 -3.414 1.00 95.81 228 LEU A CA 1
ATOM 1807 C C . LEU A 1 228 ? 5.470 -3.815 -3.250 1.00 95.81 228 LEU A C 1
ATOM 1809 O O . LEU A 1 228 ? 4.707 -3.511 -2.339 1.00 95.81 228 LEU A O 1
ATOM 1813 N N . ASN A 1 229 ? 5.978 -2.919 -4.103 1.00 96.0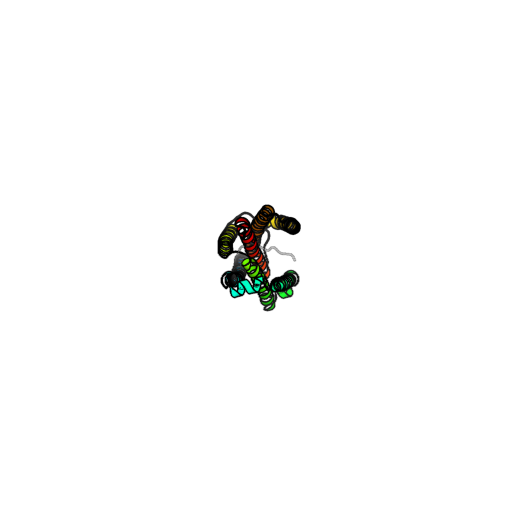0 229 ASN A N 1
ATOM 1814 C CA . ASN A 1 229 ? 5.686 -1.483 -4.009 1.00 96.00 229 ASN A CA 1
ATOM 1815 C C . ASN A 1 229 ? 4.190 -1.212 -4.179 1.00 96.00 229 ASN A C 1
ATOM 1817 O O . ASN A 1 229 ? 3.565 -0.672 -3.271 1.00 96.00 229 ASN A O 1
ATOM 1821 N N . LEU A 1 230 ? 3.591 -1.714 -5.267 1.00 98.00 230 LEU A N 1
ATOM 1822 C CA . LEU A 1 230 ? 2.155 -1.553 -5.516 1.00 98.00 230 LEU A CA 1
ATOM 1823 C C . LEU A 1 230 ? 1.306 -2.123 -4.371 1.00 98.00 230 LEU A C 1
ATOM 1825 O O . LEU A 1 230 ? 0.297 -1.535 -3.988 1.00 98.00 230 LEU A O 1
ATOM 1829 N N . TYR A 1 231 ? 1.707 -3.265 -3.806 1.00 98.44 231 TYR A N 1
ATOM 1830 C CA . TYR A 1 231 ? 1.039 -3.853 -2.649 1.00 98.44 231 TYR A CA 1
ATOM 1831 C C . TYR A 1 231 ? 1.130 -2.938 -1.422 1.00 98.44 231 TYR A C 1
ATOM 1833 O O . TYR A 1 231 ? 0.113 -2.664 -0.787 1.00 98.44 231 TYR A O 1
ATOM 1841 N N . MET A 1 232 ? 2.323 -2.431 -1.105 1.00 97.94 232 MET A N 1
ATOM 1842 C CA . MET A 1 232 ? 2.531 -1.519 0.020 1.00 97.94 232 MET A CA 1
ATOM 1843 C C . MET A 1 232 ? 1.738 -0.221 -0.141 1.00 97.94 232 MET A C 1
ATOM 1845 O O . MET A 1 232 ? 1.129 0.226 0.831 1.00 97.94 232 MET A O 1
ATOM 1849 N N . ASP A 1 233 ? 1.673 0.349 -1.343 1.00 98.38 233 ASP A N 1
ATOM 1850 C CA . ASP A 1 233 ? 0.890 1.558 -1.607 1.00 98.38 233 ASP A CA 1
ATOM 1851 C C . ASP A 1 233 ? -0.594 1.333 -1.336 1.00 98.38 233 ASP A C 1
ATOM 1853 O O . ASP A 1 233 ? -1.204 2.068 -0.560 1.00 98.38 233 ASP A O 1
ATOM 1857 N N . ILE A 1 234 ? -1.172 0.274 -1.911 1.00 98.69 234 ILE A N 1
ATOM 1858 C CA . ILE A 1 234 ? -2.598 -0.047 -1.762 1.00 98.69 234 ILE A CA 1
ATOM 1859 C C . ILE A 1 234 ? -2.949 -0.317 -0.296 1.00 98.69 234 ILE A C 1
ATOM 1861 O O . ILE A 1 234 ? -3.967 0.171 0.202 1.00 98.69 234 ILE A O 1
ATOM 1865 N N . ILE A 1 235 ? -2.108 -1.068 0.419 1.00 98.62 235 ILE A N 1
ATOM 1866 C CA . ILE A 1 235 ? -2.335 -1.367 1.834 1.00 98.62 235 ILE A CA 1
ATOM 1867 C C . ILE A 1 235 ? -2.220 -0.107 2.699 1.00 98.62 235 ILE A C 1
ATOM 1869 O O . ILE A 1 235 ? -3.035 0.083 3.603 1.00 98.62 235 ILE A O 1
ATOM 1873 N N . ASN A 1 236 ? -1.265 0.783 2.426 1.00 98.38 236 ASN A N 1
ATOM 1874 C CA . ASN A 1 236 ? -1.153 2.042 3.160 1.00 98.38 236 ASN A CA 1
ATOM 1875 C C . ASN A 1 236 ? -2.341 2.968 2.877 1.00 98.38 236 ASN A C 1
ATOM 1877 O O . ASN A 1 236 ? -2.905 3.521 3.820 1.00 98.38 236 ASN A O 1
ATOM 1881 N N . ILE A 1 237 ? -2.788 3.078 1.620 1.00 98.75 237 ILE A N 1
ATOM 1882 C CA . ILE A 1 237 ? -4.022 3.799 1.264 1.00 98.75 237 ILE A CA 1
ATOM 1883 C C . ILE A 1 237 ? -5.202 3.245 2.076 1.00 98.75 237 ILE A C 1
ATOM 1885 O O . ILE A 1 237 ? -5.925 4.026 2.697 1.00 98.75 237 ILE A O 1
ATOM 1889 N N . PHE A 1 238 ? -5.354 1.916 2.156 1.00 98.75 238 PHE A N 1
ATOM 1890 C CA . PHE A 1 238 ? -6.388 1.279 2.978 1.00 98.75 238 PHE A CA 1
ATOM 1891 C C . PHE A 1 238 ? -6.296 1.668 4.453 1.00 98.75 238 PHE A C 1
ATOM 1893 O O . PHE A 1 238 ? -7.289 2.114 5.028 1.00 98.75 238 PHE A O 1
ATOM 1900 N N . LEU A 1 239 ? -5.122 1.523 5.072 1.00 98.50 239 LEU A N 1
ATOM 1901 C CA . LEU A 1 239 ? -4.930 1.821 6.493 1.00 98.50 239 LEU A CA 1
ATOM 1902 C C . LEU A 1 239 ? -5.200 3.296 6.811 1.00 98.50 239 LEU A C 1
ATOM 1904 O O . LEU A 1 239 ? -5.817 3.601 7.834 1.00 98.50 239 LEU A O 1
ATOM 1908 N N . TYR A 1 240 ? -4.796 4.214 5.931 1.00 98.50 240 TYR A N 1
ATOM 1909 C CA . TYR A 1 240 ? -5.070 5.636 6.105 1.00 98.50 240 TYR A CA 1
ATOM 1910 C C . TYR A 1 240 ? -6.550 5.973 5.926 1.00 98.50 240 TYR A C 1
ATOM 1912 O O . TYR A 1 240 ? -7.106 6.688 6.758 1.00 98.50 240 TYR A O 1
ATOM 1920 N N . ILE A 1 241 ? -7.224 5.424 4.913 1.00 98.50 241 ILE A N 1
ATOM 1921 C CA . ILE A 1 241 ? -8.675 5.595 4.747 1.00 98.50 241 ILE A CA 1
ATOM 1922 C C . ILE A 1 241 ? -9.423 5.024 5.958 1.00 98.50 241 ILE A C 1
ATOM 1924 O O . ILE A 1 241 ? -10.309 5.685 6.502 1.00 98.50 241 ILE A O 1
ATOM 1928 N N . LEU A 1 242 ? -9.039 3.835 6.428 1.00 98.31 242 LEU A N 1
ATOM 1929 C CA . LEU A 1 242 ? -9.602 3.212 7.624 1.00 98.31 242 LEU A CA 1
ATOM 1930 C C . LEU A 1 242 ? -9.435 4.113 8.855 1.00 98.31 242 LEU A C 1
ATOM 1932 O O . LEU A 1 242 ? -10.395 4.321 9.599 1.00 98.31 242 LEU A O 1
ATOM 1936 N N . ALA A 1 243 ? -8.255 4.710 9.037 1.00 96.94 243 ALA A N 1
ATOM 1937 C CA . ALA A 1 243 ? -7.999 5.657 10.115 1.00 96.94 243 ALA A CA 1
ATOM 1938 C C . ALA A 1 243 ? -8.852 6.932 9.991 1.00 96.94 243 ALA A C 1
ATOM 1940 O O . ALA A 1 243 ? -9.400 7.386 10.994 1.00 96.94 243 ALA A O 1
ATOM 1941 N N . ILE A 1 244 ? -9.025 7.495 8.790 1.00 97.44 244 ILE A N 1
ATOM 1942 C CA . ILE A 1 244 ? -9.882 8.673 8.568 1.00 97.44 244 ILE A CA 1
ATOM 1943 C C . ILE A 1 244 ? -11.320 8.364 8.986 1.00 97.44 244 ILE A C 1
ATOM 1945 O O . ILE A 1 244 ? -11.886 9.075 9.816 1.00 97.44 244 ILE A O 1
ATOM 1949 N N . ILE A 1 245 ? -11.906 7.292 8.446 1.00 96.94 245 ILE A N 1
ATOM 1950 C CA . ILE A 1 245 ? -13.309 6.938 8.699 1.00 96.94 245 ILE A CA 1
ATOM 1951 C C . ILE A 1 245 ? -13.497 6.557 10.166 1.00 96.94 245 ILE A C 1
ATOM 1953 O O . ILE A 1 245 ? -14.433 7.038 10.808 1.00 96.94 245 ILE A O 1
ATOM 1957 N N . GLY A 1 246 ? -12.588 5.750 10.719 1.00 95.12 246 GLY A N 1
ATOM 1958 C CA . GLY A 1 246 ? -12.658 5.309 12.106 1.00 95.12 246 GLY A CA 1
ATOM 1959 C C . GLY A 1 246 ? -12.668 6.492 13.070 1.00 95.12 246 GLY A C 1
ATOM 1960 O O . GLY A 1 246 ? -13.553 6.619 13.917 1.00 95.12 246 GLY A O 1
ATOM 1961 N N . ARG A 1 247 ? -11.755 7.446 12.860 1.00 93.69 247 ARG A N 1
ATOM 1962 C CA . ARG A 1 247 ? -11.612 8.626 13.722 1.00 93.69 247 ARG A CA 1
ATOM 1963 C C . ARG A 1 247 ? -12.736 9.614 13.477 1.00 93.69 247 ARG A C 1
ATOM 1965 O O . ARG A 1 247 ? -13.201 10.218 14.435 1.00 93.69 247 ARG A O 1
ATOM 1972 N N . ALA A 1 248 ? -13.233 9.767 12.252 1.00 91.75 248 ALA A N 1
ATOM 1973 C CA . ALA A 1 248 ? -14.391 10.614 11.963 1.00 91.75 248 ALA A CA 1
ATOM 1974 C C . ALA A 1 248 ? -15.673 10.105 12.647 1.00 91.75 248 ALA A C 1
ATOM 1976 O O . ALA A 1 248 ? -16.482 10.910 13.102 1.00 91.75 248 ALA A O 1
ATOM 1977 N N . ARG A 1 249 ? -15.818 8.787 12.811 1.00 89.56 249 ARG A N 1
ATOM 1978 C CA . ARG A 1 249 ? -16.988 8.153 13.441 1.00 89.56 249 ARG A CA 1
ATOM 1979 C C . ARG A 1 249 ? -16.870 7.957 14.956 1.00 89.56 249 ARG A C 1
ATOM 1981 O O . ARG A 1 249 ? -17.871 7.665 15.593 1.00 89.56 249 ARG A O 1
ATOM 1988 N N . GLY A 1 250 ? -15.688 8.181 15.535 1.00 77.75 250 GLY A N 1
ATOM 1989 C CA . GLY A 1 250 ? -15.447 7.990 16.972 1.00 77.75 250 GLY A CA 1
ATOM 1990 C C . GLY A 1 250 ? -15.181 6.535 17.372 1.00 77.75 250 GLY A C 1
ATOM 1991 O O . GLY A 1 250 ? -15.329 6.203 18.543 1.00 77.75 250 GLY A O 1
ATOM 1992 N N . SER A 1 251 ? -14.796 5.706 16.397 1.00 59.75 251 SER A N 1
ATOM 1993 C CA . SER A 1 251 ? -14.384 4.302 16.548 1.00 5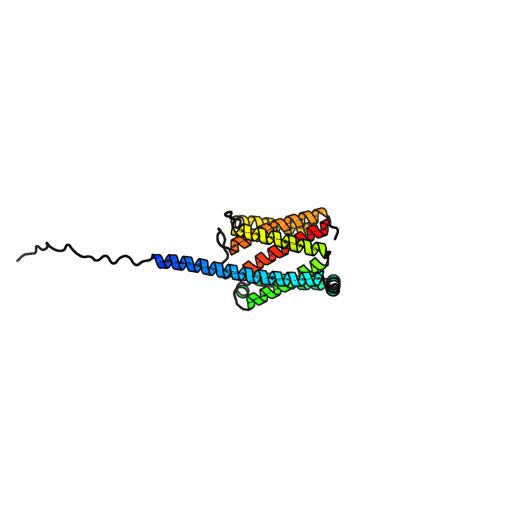9.75 251 SER A CA 1
ATOM 1994 C C . SER A 1 251 ? -12.865 4.126 16.635 1.00 59.75 251 SER A C 1
ATOM 1996 O O . SER A 1 251 ? -12.107 4.860 15.941 1.00 59.75 251 SER A O 1
#

Foldseek 3Di:
DDDDDDDDDDDDDPPPPDPPPPPVVVVVVVVVVVVLLVVLLVLLVVLLVVLVVLLVVLLCCCQPPPVNLVVLQVPVVLLVVLVVQLVVLVCCCVVPVVQCLDPPSVVVSLVSNSNSLSNNLSSLSSPFHSVLLVVLVVVLVVLLVVLLVCLVPDPDQLLVCVVVLVVLVVVLVVLVVVCVVVVDLVSLLVSLVSQLVSLSSQSSNLSNLSSVPHPHHDDSSNSSVSSVSNNVSSSSNSSSSSSNSRSVVVD

Solvent-accessible surface area (backbone atoms only — not comparable to full-atom values): 13420 Å² total; per-residue (Å²): 135,90,79,90,83,86,87,84,90,88,87,84,82,83,79,75,73,75,77,79,81,66,66,59,60,59,51,51,54,56,50,48,56,53,50,52,48,52,52,32,46,52,52,23,52,54,51,32,51,52,46,51,51,52,28,49,51,36,31,48,47,22,52,71,36,64,70,52,24,53,50,49,71,72,43,52,67,57,47,54,54,25,49,52,52,24,52,53,36,49,50,44,52,72,72,32,61,68,45,43,64,34,84,66,51,28,58,54,46,50,48,53,28,43,51,21,46,16,49,42,50,9,54,60,46,38,71,42,52,58,70,46,47,54,52,19,53,53,52,36,51,52,51,51,52,51,39,48,53,45,40,74,69,49,86,73,68,55,52,85,47,48,69,57,53,52,52,52,48,53,53,50,52,55,50,50,57,51,47,72,76,49,87,44,74,67,58,52,36,52,52,21,50,53,47,26,54,50,28,49,52,47,37,31,26,52,47,32,25,60,69,48,86,50,98,46,56,61,62,70,75,45,37,62,58,54,22,48,52,46,45,52,22,54,52,49,26,29,54,18,43,32,48,33,51,23,56,75,72,75,81

Radius of gyration: 27.69 Å; Cα contacts (8 Å, |Δi|>4): 253; chains: 1; bounding box: 80×36×102 Å

InterPro domains:
  IPR006214 Bax inhibitor 1-related [PF01027] (37-248)
  IPR006214 Bax inhibitor 1-related [PTHR23291] (11-247)

pLDDT: mean 89.06, std 14.69, range [36.72, 98.75]